Protein AF-A0A1B6FRR0-F1 (afdb_monomer_lite)

Radius of gyration: 47.03 Å; chains: 1; bounding box: 152×60×96 Å

pLDDT: mean 78.14, std 18.37, range [28.66, 95.12]

Structure (mmCIF, N/CA/C/O backbone):
data_AF-A0A1B6FRR0-F1
#
_entry.id   AF-A0A1B6FRR0-F1
#
loop_
_atom_site.group_PDB
_atom_site.id
_atom_site.type_symbol
_atom_site.label_atom_id
_atom_site.label_alt_id
_atom_site.label_comp_id
_atom_site.label_asym_id
_atom_site.label_enti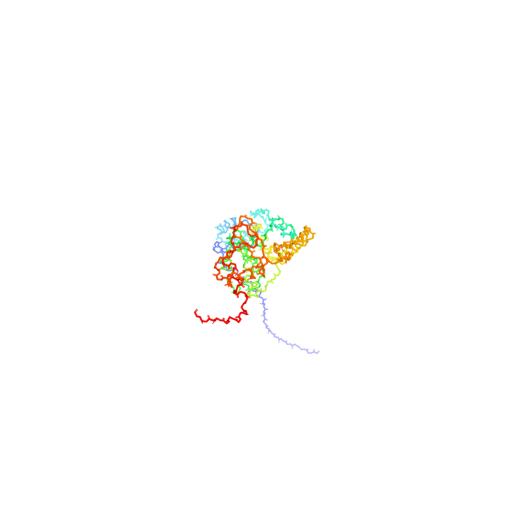ty_id
_atom_site.label_seq_id
_atom_site.pdbx_PDB_ins_code
_atom_site.Cartn_x
_atom_site.Cartn_y
_atom_site.Cartn_z
_atom_site.occupancy
_atom_site.B_iso_or_equiv
_atom_site.auth_seq_id
_atom_site.auth_comp_id
_atom_site.auth_asym_id
_atom_site.auth_atom_id
_atom_site.pdbx_PDB_model_num
ATOM 1 N N . MET A 1 1 ? -83.514 -41.207 33.576 1.00 35.53 1 MET A N 1
ATOM 2 C CA . MET A 1 1 ? -82.413 -42.175 33.770 1.00 35.53 1 MET A CA 1
ATOM 3 C C . MET A 1 1 ? -81.407 -41.540 34.720 1.00 35.53 1 MET A C 1
ATOM 5 O O . MET A 1 1 ? -81.006 -40.427 34.431 1.00 35.53 1 MET A O 1
ATOM 9 N N . SER A 1 2 ? -81.155 -42.212 35.854 1.00 31.84 2 SER A N 1
ATOM 10 C CA . SER A 1 2 ? -79.968 -42.237 36.745 1.00 31.84 2 SER A CA 1
ATOM 11 C C . SER A 1 2 ? -79.030 -41.019 36.842 1.00 31.84 2 SER A C 1
ATOM 13 O O . SER A 1 2 ? -78.647 -40.468 35.828 1.00 31.84 2 SER A O 1
ATOM 15 N N . LEU A 1 3 ? -78.440 -40.612 37.970 1.00 30.84 3 LEU A N 1
ATOM 16 C CA . LEU A 1 3 ? -78.433 -40.957 39.402 1.00 30.84 3 LEU A CA 1
ATOM 17 C C . LEU A 1 3 ? -77.476 -39.919 40.046 1.00 30.84 3 LEU A C 1
ATOM 19 O O . LEU A 1 3 ? -76.487 -39.534 39.427 1.00 30.84 3 LEU A O 1
ATOM 23 N N . ASN A 1 4 ? -77.727 -39.510 41.290 1.00 34.34 4 ASN A N 1
ATOM 24 C CA . ASN A 1 4 ? -76.783 -38.752 42.129 1.00 34.34 4 ASN A CA 1
ATOM 25 C C . ASN A 1 4 ? -75.431 -39.479 42.319 1.00 34.34 4 ASN A C 1
ATOM 27 O O . ASN A 1 4 ? -75.442 -40.701 42.477 1.00 34.34 4 ASN A O 1
ATOM 31 N N . ARG A 1 5 ? -74.322 -38.733 42.512 1.00 33.75 5 ARG A N 1
ATOM 32 C CA . ARG A 1 5 ? -73.335 -38.963 43.603 1.00 33.75 5 ARG A CA 1
ATOM 33 C C . ARG A 1 5 ? -72.280 -37.848 43.750 1.00 33.75 5 ARG A C 1
ATOM 35 O O . ARG A 1 5 ? -71.771 -37.313 42.777 1.00 33.75 5 ARG A O 1
ATOM 42 N N . LEU A 1 6 ? -71.981 -37.555 45.018 1.00 32.34 6 LEU A N 1
ATOM 43 C CA . LEU A 1 6 ? -71.002 -36.615 45.579 1.00 32.34 6 LEU A CA 1
ATOM 44 C C . LEU A 1 6 ? -69.529 -37.002 45.317 1.00 32.34 6 LEU A C 1
ATOM 46 O O . LEU A 1 6 ? -69.234 -38.193 45.273 1.00 32.34 6 LEU A O 1
ATOM 50 N N . SER A 1 7 ? -68.597 -36.031 45.335 1.00 29.34 7 SER A N 1
ATOM 51 C CA . SER A 1 7 ? -67.554 -35.881 46.385 1.00 29.34 7 SER A CA 1
ATOM 52 C C . SER A 1 7 ? -66.480 -34.825 46.032 1.00 29.34 7 SER A C 1
ATOM 54 O O . SER A 1 7 ? -66.139 -34.607 44.878 1.00 29.34 7 SER A O 1
ATOM 56 N N . MET A 1 8 ? -65.967 -34.188 47.084 1.00 29.97 8 MET A N 1
ATOM 57 C CA . MET A 1 8 ? -64.977 -33.106 47.195 1.00 29.97 8 MET A CA 1
ATOM 58 C C . MET A 1 8 ? -63.584 -33.436 46.623 1.00 29.97 8 MET A C 1
ATOM 60 O O . MET A 1 8 ? -63.138 -34.564 46.820 1.00 29.97 8 MET A O 1
ATOM 64 N N . ARG A 1 9 ? -62.828 -32.425 46.133 1.00 28.66 9 ARG A N 1
ATOM 65 C CA . ARG A 1 9 ? -61.552 -31.937 46.735 1.00 28.66 9 ARG A CA 1
ATOM 66 C C . ARG A 1 9 ? -60.698 -30.997 45.843 1.00 28.66 9 ARG A C 1
ATOM 68 O O . ARG A 1 9 ? -60.497 -31.252 44.670 1.00 28.66 9 ARG A O 1
ATOM 75 N N . HIS A 1 10 ? -60.125 -30.006 46.539 1.00 31.00 10 HIS A N 1
ATOM 76 C CA . HIS A 1 10 ? -58.873 -29.242 46.355 1.00 31.00 10 HIS A CA 1
ATOM 77 C C . HIS A 1 10 ? -58.674 -28.198 45.231 1.00 31.00 10 HIS A C 1
ATOM 79 O O . HIS A 1 10 ? -58.687 -28.471 44.040 1.00 31.00 10 HIS A O 1
ATOM 85 N N . LYS A 1 11 ? -58.398 -26.977 45.728 1.00 36.06 11 LYS A N 1
ATOM 86 C CA . LYS A 1 11 ? -57.702 -25.839 45.112 1.00 36.06 11 LYS A CA 1
ATOM 87 C C . LYS A 1 11 ? -56.383 -26.262 44.461 1.00 36.06 11 LYS A C 1
ATOM 89 O O . LYS A 1 11 ? -55.617 -26.948 45.125 1.00 36.06 11 LYS A O 1
ATOM 94 N N . GLU A 1 12 ? -56.035 -25.608 43.358 1.00 32.25 12 GLU A N 1
ATOM 95 C CA . GLU A 1 12 ? -54.682 -25.085 43.153 1.00 32.25 12 GLU A CA 1
ATOM 96 C C . GLU A 1 12 ? -54.733 -23.818 42.289 1.00 32.25 12 GLU A C 1
ATOM 98 O O . GLU A 1 12 ? -55.260 -23.797 41.181 1.00 32.25 12 GLU A O 1
ATOM 103 N N . LYS A 1 13 ? -54.268 -22.718 42.889 1.00 34.09 13 LYS A N 1
ATOM 104 C CA . LYS A 1 13 ? -53.911 -21.466 42.227 1.00 34.09 13 LYS A CA 1
ATOM 105 C C . LYS A 1 13 ? -52.396 -21.537 42.022 1.00 34.09 13 LYS A C 1
ATOM 107 O O . LYS A 1 13 ? -51.679 -21.512 43.018 1.00 34.09 13 LYS A O 1
ATOM 112 N N . GLU A 1 14 ? -51.916 -21.585 40.788 1.00 34.75 14 GLU A N 1
ATOM 113 C CA . GLU A 1 14 ? -50.525 -21.247 40.447 1.00 34.75 14 GLU A CA 1
ATOM 114 C C . GLU A 1 14 ? -50.522 -19.745 40.119 1.00 34.75 14 GLU A C 1
ATOM 116 O O . GLU A 1 14 ? -51.107 -19.315 39.134 1.00 34.75 14 GLU A O 1
ATOM 121 N N . ASN A 1 15 ? -50.214 -18.843 41.050 1.00 31.84 15 ASN A N 1
ATOM 122 C CA . ASN A 1 15 ? -48.910 -18.506 41.629 1.00 31.84 15 ASN A CA 1
ATOM 123 C C . ASN A 1 15 ? -47.866 -18.082 40.582 1.00 31.84 15 ASN A C 1
ATOM 125 O O . ASN A 1 15 ? -46.864 -18.756 40.352 1.00 31.84 15 ASN A O 1
ATOM 129 N N . VAL A 1 16 ? -48.109 -16.911 39.982 1.00 35.56 16 VAL A N 1
ATOM 130 C CA . VAL A 1 16 ? -47.058 -16.085 39.383 1.00 35.56 16 VAL A CA 1
ATOM 131 C C . VAL A 1 16 ? -46.075 -15.741 40.499 1.00 35.56 16 VAL A C 1
ATOM 133 O O . VAL A 1 16 ? -46.387 -14.957 41.394 1.00 35.56 16 VAL A O 1
ATOM 136 N N . LYS A 1 17 ? -44.891 -16.357 40.458 1.00 35.03 17 LYS A N 1
ATOM 137 C CA . LYS A 1 17 ? -43.753 -15.991 41.301 1.00 35.03 17 LYS A CA 1
ATOM 138 C C . LYS A 1 17 ? -43.269 -14.598 40.895 1.00 35.03 17 LYS A C 1
ATOM 140 O O . LYS A 1 17 ? -42.321 -14.457 40.131 1.00 35.03 17 LYS A O 1
ATOM 145 N N . THR A 1 18 ? -43.906 -13.558 41.420 1.00 38.59 18 THR A N 1
ATOM 146 C CA . THR A 1 18 ? -43.229 -12.281 41.634 1.00 38.59 18 THR A CA 1
ATOM 147 C C . THR A 1 18 ? -42.187 -12.536 42.714 1.00 38.59 18 THR A C 1
ATOM 149 O O . THR A 1 18 ? -42.533 -12.664 43.891 1.00 38.59 18 THR A O 1
ATOM 152 N N . ASN A 1 19 ? -40.923 -12.694 42.316 1.00 36.69 19 ASN A N 1
ATOM 153 C CA . ASN A 1 19 ? -39.826 -12.635 43.273 1.00 36.69 19 ASN A CA 1
ATOM 154 C C . ASN A 1 19 ? -39.950 -11.299 44.023 1.00 36.69 19 ASN A C 1
ATOM 156 O O . ASN A 1 19 ? -39.984 -10.253 43.369 1.00 36.69 19 ASN A O 1
ATOM 160 N N . PRO A 1 20 ? -40.054 -11.299 45.362 1.00 39.22 20 PRO A N 1
ATOM 161 C CA . PRO A 1 20 ? -39.982 -10.064 46.117 1.00 39.22 20 PRO A CA 1
ATOM 162 C C . PRO A 1 20 ? -38.581 -9.498 45.898 1.00 39.22 20 PRO A C 1
ATOM 164 O O . PRO A 1 20 ? -37.595 -10.180 46.180 1.00 39.22 20 PRO A O 1
ATOM 167 N N . ILE A 1 21 ? -38.497 -8.277 45.373 1.00 42.28 21 ILE A N 1
ATOM 168 C CA . ILE A 1 21 ? -37.246 -7.522 45.306 1.00 42.28 21 ILE A CA 1
ATOM 169 C C . ILE A 1 21 ? -36.700 -7.480 46.738 1.00 42.28 21 ILE A C 1
ATOM 171 O O . ILE A 1 21 ? -37.362 -6.975 47.647 1.00 42.28 21 ILE A O 1
ATOM 175 N N . SER A 1 22 ? -35.547 -8.110 46.968 1.00 43.47 22 SER A N 1
ATOM 176 C CA . SER A 1 22 ? -34.967 -8.202 48.304 1.00 43.47 22 SER A CA 1
ATOM 177 C C . SER A 1 22 ? -34.570 -6.809 48.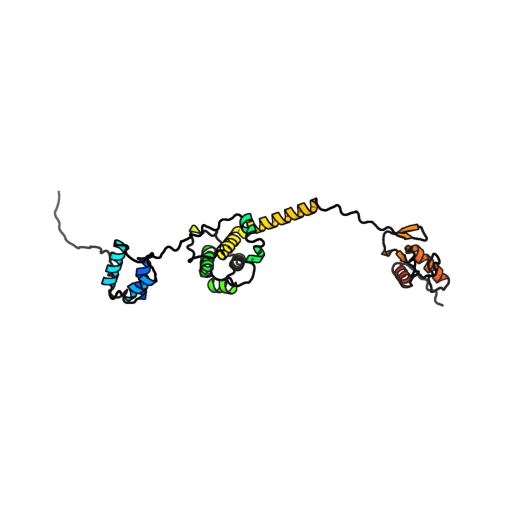778 1.00 43.47 22 SER A C 1
ATOM 179 O O . SER A 1 22 ? -33.925 -6.077 48.030 1.00 43.47 22 SER A O 1
ATOM 181 N N . ARG A 1 23 ? -34.904 -6.489 50.031 1.00 48.03 23 ARG A N 1
ATOM 182 C CA . ARG A 1 23 ? -34.700 -5.201 50.724 1.00 48.03 23 ARG A CA 1
ATOM 183 C C . ARG A 1 23 ? -33.256 -4.658 50.785 1.00 48.03 23 ARG A C 1
ATOM 185 O O . ARG A 1 23 ? -33.046 -3.664 51.458 1.00 48.03 23 ARG A O 1
ATOM 192 N N . SER A 1 24 ? -32.277 -5.318 50.165 1.00 53.41 24 SER A N 1
ATOM 193 C CA . SER A 1 24 ? -30.842 -5.037 50.330 1.00 53.41 24 SER A CA 1
ATOM 194 C C . SER A 1 24 ? -30.040 -5.066 49.021 1.00 53.41 24 SER A C 1
ATOM 196 O O . SER A 1 24 ? -28.826 -5.237 49.054 1.00 53.41 24 SER A O 1
ATOM 198 N N . GLN A 1 25 ? -30.690 -5.010 47.850 1.00 58.56 25 GLN A N 1
ATOM 199 C CA . GLN A 1 25 ? -29.993 -5.152 46.555 1.00 58.56 25 GLN A CA 1
ATOM 200 C C . GLN A 1 25 ? -29.377 -3.849 46.019 1.00 58.56 25 GLN A C 1
ATOM 202 O O . GLN A 1 25 ? -28.676 -3.892 45.016 1.00 58.56 25 GLN A O 1
ATOM 207 N N . PHE A 1 26 ? -29.622 -2.709 46.672 1.00 60.47 26 PHE A N 1
ATOM 208 C CA . PHE A 1 26 ? -29.194 -1.387 46.193 1.00 60.47 26 PHE A CA 1
ATOM 209 C C . PHE A 1 26 ? -28.685 -0.484 47.327 1.00 60.47 26 PHE A C 1
ATOM 211 O O . PHE A 1 26 ? -28.821 0.738 47.261 1.00 60.47 26 PHE A O 1
ATOM 218 N N . ASP A 1 27 ? -28.131 -1.073 48.389 1.00 66.06 27 ASP A N 1
ATOM 219 C CA . ASP A 1 27 ? -27.597 -0.294 49.515 1.00 66.06 27 ASP A CA 1
ATOM 220 C C . ASP A 1 27 ? -26.299 0.429 49.126 1.00 66.06 27 ASP A C 1
ATOM 222 O O . ASP A 1 27 ? -26.027 1.540 49.589 1.00 66.06 27 ASP A O 1
ATOM 226 N N . ASP A 1 28 ? -25.511 -0.163 48.227 1.00 79.19 28 ASP A N 1
ATOM 227 C CA . ASP A 1 28 ? -24.267 0.423 47.758 1.00 79.19 28 ASP A CA 1
ATOM 228 C C . ASP A 1 28 ? -24.477 1.386 46.572 1.00 79.19 28 ASP A C 1
ATOM 230 O O . ASP A 1 28 ? -25.423 1.301 45.782 1.00 79.19 28 ASP A O 1
ATOM 234 N N . VAL A 1 29 ? -23.583 2.370 46.483 1.00 80.62 29 VAL A N 1
ATOM 235 C CA . VAL A 1 29 ? -23.639 3.456 45.492 1.00 80.62 29 VAL A CA 1
ATOM 236 C C . VAL A 1 29 ? -23.447 2.936 44.063 1.00 80.62 29 VAL A C 1
ATOM 238 O O . VAL A 1 29 ? -24.016 3.508 43.135 1.00 80.62 29 VAL A O 1
ATOM 241 N N . GLU A 1 30 ? -22.690 1.855 43.882 1.00 82.31 30 GLU A N 1
ATOM 242 C CA . GLU A 1 30 ? -22.346 1.292 42.575 1.00 82.31 30 GLU A CA 1
ATOM 243 C C . GLU A 1 30 ? -23.539 0.547 41.962 1.00 82.31 30 GLU A C 1
ATOM 245 O O . GLU A 1 30 ? -23.897 0.805 40.813 1.00 82.31 30 GLU A O 1
ATOM 250 N N . SER A 1 31 ? -24.252 -0.256 42.754 1.00 80.12 31 SER A N 1
ATOM 251 C CA . SER A 1 31 ? -25.505 -0.908 42.354 1.00 80.12 31 SER A CA 1
ATOM 252 C C . SER A 1 31 ? -26.599 0.111 42.020 1.00 80.12 31 SER A C 1
ATOM 254 O O . SER A 1 31 ? -27.323 -0.050 41.034 1.00 80.12 31 SER A O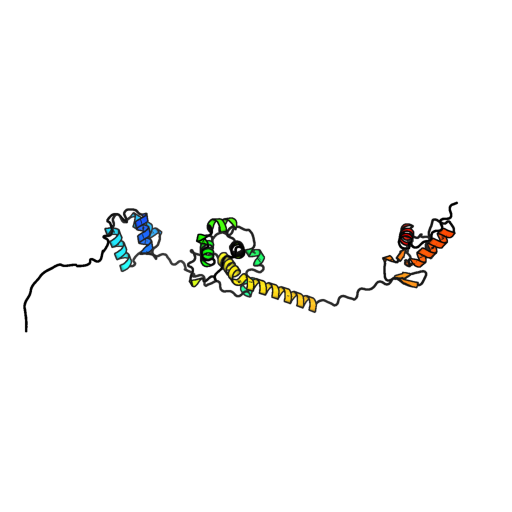 1
ATOM 256 N N . LYS A 1 32 ? -26.699 1.202 42.798 1.00 85.56 32 LYS A N 1
ATOM 257 C CA . LYS A 1 32 ? -27.618 2.319 42.508 1.00 85.56 32 LYS A CA 1
ATOM 258 C C . LYS A 1 32 ? -27.268 3.017 41.200 1.00 85.56 32 LYS A C 1
ATOM 260 O O . LYS A 1 32 ? -28.157 3.265 40.390 1.00 85.56 32 LYS A O 1
ATOM 265 N N . LEU A 1 33 ? -25.989 3.322 40.987 1.00 84.88 33 LEU A N 1
ATOM 266 C CA . LEU A 1 33 ? -25.518 3.955 39.758 1.00 84.88 33 LEU A CA 1
ATOM 267 C C . LEU A 1 33 ? -25.767 3.058 38.544 1.00 84.88 33 LEU A C 1
ATOM 269 O O . LEU A 1 33 ? -26.287 3.536 37.546 1.00 84.88 33 LEU A O 1
ATOM 273 N N . SER A 1 34 ? -25.464 1.763 38.648 1.00 81.50 34 SER A N 1
ATOM 274 C CA . SER A 1 34 ? -25.685 0.791 37.575 1.00 81.50 34 SER A CA 1
ATOM 275 C C . SER A 1 34 ? -27.157 0.736 37.154 1.00 81.50 34 SER A C 1
ATOM 277 O O . SER A 1 34 ? -27.461 0.861 35.968 1.00 81.50 34 SER A O 1
ATOM 279 N N . LEU A 1 35 ? -28.083 0.650 38.117 1.00 82.31 35 LEU A N 1
ATOM 280 C CA . LEU A 1 35 ? -29.518 0.671 37.828 1.00 82.31 35 LEU A CA 1
ATOM 281 C C . LEU A 1 35 ? -29.953 1.993 37.179 1.00 82.31 35 LEU A C 1
ATOM 283 O O . LEU A 1 35 ? -30.683 1.980 36.189 1.00 82.31 35 LEU A O 1
ATOM 287 N N . LEU A 1 36 ? -29.508 3.130 37.719 1.00 85.19 36 LEU A N 1
ATOM 288 C CA . LEU A 1 36 ? -29.865 4.449 37.194 1.00 85.19 36 LEU A CA 1
ATOM 289 C C . LEU A 1 36 ? -29.334 4.674 35.775 1.00 85.19 36 LEU A C 1
ATOM 291 O O . LEU A 1 36 ? -30.067 5.209 34.952 1.00 85.19 36 LEU A O 1
ATOM 295 N N . SER A 1 37 ? -28.119 4.218 35.468 1.00 81.50 37 SER A N 1
ATOM 296 C CA . SER A 1 37 ? -27.536 4.302 34.124 1.00 81.50 37 SER A CA 1
ATOM 297 C C . SER A 1 37 ? -28.275 3.438 33.100 1.00 81.50 37 SER A C 1
ATOM 299 O O . SER A 1 37 ? -28.312 3.786 31.925 1.00 81.50 37 SER A O 1
ATOM 301 N N . ILE A 1 38 ? -28.886 2.326 33.528 1.00 77.94 38 ILE A N 1
ATOM 302 C CA . ILE A 1 38 ? -29.719 1.483 32.655 1.00 77.94 38 ILE A CA 1
ATOM 303 C C . ILE A 1 38 ? -31.085 2.133 32.414 1.00 77.94 38 ILE A C 1
ATOM 305 O O . ILE A 1 38 ? -31.587 2.120 31.293 1.00 77.94 38 ILE A O 1
ATOM 309 N N . VAL A 1 39 ? -31.707 2.673 33.464 1.00 82.50 39 VAL A N 1
ATOM 310 C CA . VAL A 1 39 ? -33.081 3.191 33.395 1.00 82.50 39 VAL A CA 1
ATOM 311 C C . VAL A 1 39 ? -33.146 4.593 32.782 1.00 82.50 39 VAL A C 1
ATOM 313 O O . VAL A 1 39 ? -34.097 4.901 32.069 1.00 82.50 39 VAL A O 1
ATOM 316 N N . LEU A 1 40 ? -32.145 5.434 33.045 1.00 86.69 40 LEU A N 1
ATOM 317 C CA . LEU A 1 40 ? -32.039 6.818 32.576 1.00 86.69 40 LEU A CA 1
ATOM 318 C C . LEU A 1 40 ? -30.802 6.967 31.683 1.00 86.69 40 LEU A C 1
ATOM 320 O O . LEU A 1 40 ? -29.881 7.726 31.986 1.00 86.69 40 LEU A O 1
ATOM 324 N N . SER A 1 41 ? -30.765 6.211 30.587 1.00 80.50 41 SER A N 1
ATOM 325 C CA . SER A 1 41 ? -29.597 6.121 29.701 1.00 80.50 41 SER A CA 1
ATOM 326 C C . SER A 1 41 ? -29.214 7.441 29.016 1.00 80.50 41 SER A C 1
ATOM 328 O O . SER A 1 41 ? -28.104 7.559 28.511 1.00 80.50 41 SER A O 1
ATOM 330 N N . ASP A 1 42 ? -30.119 8.423 28.968 1.00 80.88 42 ASP A N 1
ATOM 331 C CA . ASP A 1 42 ? -29.893 9.751 28.384 1.00 80.88 42 ASP A CA 1
ATOM 332 C C . ASP A 1 42 ? -29.475 10.818 29.415 1.00 80.88 42 ASP A C 1
ATOM 334 O O . ASP A 1 42 ? -29.261 11.975 29.051 1.00 80.88 42 ASP A O 1
ATOM 338 N N . ALA A 1 43 ? -29.357 10.464 30.698 1.00 84.62 43 ALA A N 1
ATOM 339 C CA . ALA A 1 43 ? -28.959 11.380 31.764 1.00 84.62 43 ALA A CA 1
ATOM 340 C C . ALA A 1 43 ? -27.431 11.538 31.864 1.00 84.62 43 ALA A C 1
ATOM 342 O O . ALA A 1 43 ? -26.670 10.609 31.597 1.00 84.62 43 ALA A O 1
ATOM 343 N N . GLN A 1 44 ? -26.961 12.707 32.313 1.00 80.06 44 GLN A N 1
ATOM 344 C CA . GLN A 1 44 ? -25.527 12.939 32.517 1.00 80.06 44 GLN A CA 1
ATOM 345 C C . GLN A 1 44 ? -24.943 11.992 33.590 1.00 80.06 44 GLN A C 1
ATOM 347 O O . GLN A 1 44 ? -25.456 11.973 34.717 1.00 80.06 44 GLN A O 1
ATOM 352 N N . PRO A 1 45 ? -23.829 11.280 33.319 1.00 81.38 45 PRO A N 1
ATOM 353 C CA . PRO A 1 45 ? -23.218 10.346 34.270 1.00 81.38 45 PRO A CA 1
ATOM 354 C C . PRO A 1 45 ? -22.868 10.983 35.620 1.00 81.38 45 PRO A C 1
ATOM 356 O O . PRO A 1 45 ? -23.091 10.395 36.678 1.00 81.38 45 PRO A O 1
ATOM 359 N N . GLU A 1 46 ? -22.386 12.228 35.607 1.00 81.19 46 GLU A N 1
ATOM 360 C CA . GLU A 1 46 ? -22.058 12.983 36.822 1.00 81.19 46 GLU A CA 1
ATOM 361 C C . GLU A 1 46 ? -23.295 13.311 37.665 1.00 81.19 46 GLU A C 1
ATOM 363 O O . GLU A 1 46 ? -23.229 13.349 38.898 1.00 81.19 46 GLU A O 1
ATOM 368 N N . TYR A 1 47 ? -24.434 13.547 37.009 1.00 86.38 47 TYR A N 1
ATOM 369 C CA . TYR A 1 47 ? -25.709 13.752 37.684 1.00 86.38 47 TYR A CA 1
ATOM 370 C C . TYR A 1 47 ? -26.190 12.445 38.317 1.00 86.38 47 TYR A C 1
ATOM 372 O O . TYR A 1 47 ? -26.516 12.445 39.505 1.00 86.38 47 TYR A O 1
ATOM 380 N N . LEU A 1 48 ? -26.153 11.327 37.582 1.00 86.56 48 LEU A N 1
ATOM 381 C CA . LEU A 1 48 ? -26.539 10.012 38.106 1.00 86.56 48 LEU A CA 1
ATOM 382 C C . LEU A 1 48 ? -25.665 9.580 39.288 1.00 86.56 48 LEU A C 1
ATOM 384 O O . LEU A 1 48 ? -26.195 9.105 40.290 1.00 86.56 48 LEU A O 1
ATOM 388 N N . MET A 1 49 ? -24.356 9.834 39.228 1.00 84.44 49 MET A N 1
ATOM 389 C CA . MET A 1 49 ? -23.426 9.580 40.334 1.00 84.44 49 MET A CA 1
ATOM 390 C C . MET A 1 49 ? -23.751 10.428 41.572 1.00 84.44 49 MET A C 1
ATOM 392 O O . MET A 1 49 ? -23.736 9.940 42.701 1.00 84.44 49 MET A O 1
ATOM 396 N N . LYS A 1 50 ? -24.110 11.704 41.391 1.00 86.38 50 LYS A N 1
ATOM 397 C CA . LYS A 1 50 ? -24.556 12.551 42.511 1.00 86.38 50 LYS A CA 1
ATOM 398 C C . LYS A 1 50 ? -25.877 12.060 43.106 1.00 86.38 50 LYS A C 1
ATOM 400 O O . LYS A 1 50 ? -26.054 12.142 44.320 1.00 86.38 50 LYS A O 1
ATOM 405 N N . GLN A 1 51 ? -26.805 11.565 42.286 1.00 87.69 51 GLN A N 1
ATOM 406 C CA . GLN A 1 51 ? -28.076 11.029 42.779 1.00 87.69 51 GLN A CA 1
ATOM 407 C C . GLN A 1 51 ? -27.900 9.678 43.480 1.00 87.69 51 GLN A C 1
ATOM 409 O O . GLN A 1 51 ? -28.463 9.489 44.556 1.00 87.69 51 GLN A O 1
ATOM 414 N N . SER A 1 52 ? -27.062 8.774 42.963 1.00 86.62 52 SER A N 1
ATOM 415 C CA . SER A 1 52 ? -26.789 7.475 43.597 1.00 86.62 52 SER A CA 1
ATOM 416 C C . SER A 1 52 ? -26.147 7.616 44.985 1.00 86.62 52 SER A C 1
ATOM 418 O O . SER A 1 52 ? -26.411 6.806 45.879 1.00 86.62 52 SER A O 1
ATOM 420 N N . GLN A 1 53 ? -25.358 8.675 45.195 1.00 86.19 53 GLN A N 1
ATOM 421 C CA . GLN A 1 53 ? -24.794 9.046 46.497 1.00 86.19 53 GLN A CA 1
ATOM 422 C C . GLN A 1 53 ? -25.812 9.701 47.443 1.00 86.19 53 GLN A C 1
ATOM 424 O O . GLN A 1 53 ? -25.704 9.540 48.656 1.00 86.19 53 GLN A O 1
ATOM 429 N N . ARG A 1 54 ? -26.784 10.454 46.912 1.00 87.12 54 ARG A N 1
ATOM 430 C CA . ARG A 1 54 ? -27.802 11.174 47.702 1.00 87.12 54 ARG A CA 1
ATOM 431 C C . ARG A 1 54 ? -28.939 10.279 48.177 1.00 87.12 54 ARG A C 1
ATOM 433 O O . ARG A 1 54 ? -29.426 10.448 49.293 1.00 87.12 54 ARG A O 1
ATOM 440 N N . ILE A 1 55 ? -29.371 9.365 47.318 1.00 87.75 55 ILE A N 1
ATOM 441 C CA . ILE A 1 55 ? -30.483 8.459 47.587 1.00 87.75 55 ILE A CA 1
ATOM 442 C C . ILE A 1 55 ? -30.061 7.477 48.678 1.00 87.75 55 ILE A C 1
ATOM 444 O O . ILE A 1 55 ? -29.120 6.693 48.506 1.00 87.75 55 ILE A O 1
ATOM 448 N N . SER A 1 56 ? -30.757 7.544 49.809 1.00 81.88 56 SER A N 1
ATOM 449 C CA . SER A 1 56 ? -30.369 6.839 51.032 1.00 81.88 56 SER A CA 1
ATOM 450 C C . SER A 1 56 ? -31.170 5.558 51.257 1.00 81.88 56 SER A C 1
ATOM 452 O O . SER A 1 56 ? -30.758 4.719 52.053 1.00 81.88 56 SER A O 1
ATOM 454 N N . SER A 1 57 ? -32.296 5.388 50.558 1.00 83.06 57 SER A N 1
ATOM 455 C CA . SER A 1 57 ? -33.164 4.213 50.674 1.00 83.06 57 SER A CA 1
ATOM 456 C C . SER A 1 57 ? -33.635 3.688 49.319 1.00 83.06 57 SER A C 1
ATOM 458 O O . SER A 1 57 ? -33.648 4.393 48.306 1.00 83.06 57 SER A O 1
ATOM 460 N N . GLN A 1 58 ? -34.062 2.427 49.308 1.00 80.25 58 GLN A N 1
ATOM 461 C CA . GLN A 1 58 ? -34.627 1.785 48.127 1.00 80.25 58 GLN A CA 1
ATOM 462 C C . GLN A 1 58 ? -35.982 2.395 47.732 1.00 80.25 58 GLN A C 1
ATOM 464 O O . GLN A 1 58 ? -36.275 2.515 46.542 1.00 80.25 58 GLN A O 1
ATOM 469 N N . GLU A 1 59 ? -36.804 2.818 48.699 1.00 83.25 59 GLU A N 1
ATOM 470 C CA . GLU A 1 59 ? -38.063 3.510 48.411 1.00 83.25 59 GLU A CA 1
ATOM 471 C C . GLU A 1 59 ? -37.827 4.872 47.734 1.00 83.25 59 GLU A C 1
ATOM 473 O O . GLU A 1 59 ? -38.528 5.215 46.776 1.00 83.25 59 GLU A O 1
ATOM 478 N N . GLU A 1 60 ? -36.811 5.624 48.171 1.00 85.56 60 GLU A N 1
ATOM 479 C CA . GLU A 1 60 ? -36.398 6.875 47.520 1.00 85.56 60 GLU A CA 1
ATOM 480 C C . GLU A 1 60 ? -35.894 6.634 46.093 1.00 85.56 60 GLU A C 1
ATOM 482 O O . GLU A 1 60 ? -36.254 7.388 45.190 1.00 85.56 60 GLU A O 1
ATOM 487 N N . LEU A 1 61 ? -35.126 5.561 45.867 1.00 85.69 61 LEU A N 1
ATOM 488 C CA . LEU A 1 61 ? -34.619 5.193 44.541 1.00 85.69 61 LEU A CA 1
ATOM 489 C C . LEU A 1 61 ? -35.751 4.924 43.547 1.00 85.69 61 LEU A C 1
ATOM 491 O O . LEU A 1 61 ? -35.758 5.466 42.444 1.00 85.69 61 LEU A O 1
ATOM 495 N N . LEU A 1 62 ? -36.729 4.107 43.943 1.00 85.12 62 LEU A N 1
ATOM 496 C CA . LEU A 1 62 ? -37.870 3.765 43.092 1.00 85.12 62 LEU A CA 1
ATOM 497 C C . LEU A 1 62 ? -38.769 4.978 42.827 1.00 85.12 62 LEU A C 1
ATOM 499 O O . LEU A 1 62 ? -39.270 5.145 41.712 1.00 85.12 62 LEU A O 1
ATOM 503 N N . THR A 1 63 ? -38.943 5.841 43.829 1.00 88.25 63 THR A N 1
ATOM 504 C CA . THR A 1 63 ? -39.698 7.093 43.684 1.00 88.25 63 THR A CA 1
ATOM 505 C C . THR A 1 63 ? -38.997 8.035 42.709 1.00 88.25 63 THR A C 1
ATOM 507 O O . THR A 1 63 ? -39.639 8.560 41.802 1.00 88.25 63 THR A O 1
ATOM 510 N N . PHE A 1 64 ? -37.677 8.193 42.843 1.00 89.94 64 PHE A N 1
ATOM 511 C CA . PHE A 1 64 ? -36.861 9.003 41.943 1.00 89.94 64 PHE A CA 1
ATOM 512 C C . PHE A 1 64 ? -36.922 8.489 40.502 1.00 89.94 64 PHE A C 1
ATOM 514 O O . PHE A 1 64 ? -37.148 9.278 39.587 1.00 89.94 64 PHE A O 1
ATOM 521 N N . ILE A 1 65 ? -36.778 7.176 40.296 1.00 87.38 65 ILE A N 1
ATOM 522 C CA . ILE A 1 65 ? -36.889 6.551 38.972 1.00 87.38 65 ILE A CA 1
ATOM 523 C C . ILE A 1 65 ? -38.266 6.826 38.360 1.00 87.38 65 ILE A C 1
ATOM 525 O O . ILE A 1 65 ? -38.346 7.288 37.226 1.00 87.38 65 ILE A O 1
ATOM 529 N N . SER A 1 66 ? -39.341 6.599 39.119 1.00 84.62 66 SER A N 1
ATOM 530 C CA . SER A 1 66 ? -40.712 6.792 38.628 1.00 84.62 66 SER A CA 1
ATOM 531 C C . SER A 1 66 ? -40.962 8.252 38.235 1.00 84.62 66 SER A C 1
ATOM 533 O O . SER A 1 66 ? -41.426 8.529 37.134 1.00 84.62 66 SER A O 1
ATOM 535 N N . GLN A 1 67 ? -40.560 9.201 39.085 1.00 86.94 67 GLN A N 1
ATOM 536 C CA . GLN A 1 67 ? -40.694 10.633 38.804 1.00 86.94 67 GLN A CA 1
ATOM 537 C C . GLN A 1 67 ? -39.830 11.085 37.625 1.00 86.94 67 GLN A C 1
ATOM 539 O O . GLN A 1 67 ? -40.256 11.935 36.844 1.00 86.94 67 GLN A O 1
ATOM 544 N N . SER A 1 68 ? -38.626 10.532 37.484 1.00 87.81 68 SER A N 1
ATOM 545 C CA . SER A 1 68 ? -37.720 10.853 36.379 1.00 87.81 68 SER A CA 1
ATOM 546 C C . SER A 1 68 ? -38.276 10.342 35.052 1.00 87.81 68 SER A C 1
ATOM 548 O O . SER A 1 68 ? -38.283 11.091 34.082 1.00 87.81 68 SER A O 1
ATOM 550 N N . LEU A 1 69 ? -38.828 9.125 35.023 1.00 82.31 69 LEU A N 1
ATOM 551 C CA . LEU A 1 69 ? -39.471 8.554 33.834 1.00 82.31 69 LEU A CA 1
ATOM 552 C C . LEU A 1 69 ? -40.785 9.253 33.464 1.00 82.31 69 LEU A C 1
ATOM 554 O O . LEU A 1 69 ? -41.144 9.294 32.294 1.00 82.31 69 LEU A O 1
ATOM 558 N N . GLU A 1 70 ? -41.517 9.812 34.427 1.00 83.00 70 GLU A N 1
ATOM 559 C CA . GLU A 1 70 ? -42.738 10.574 34.141 1.00 83.00 70 GLU A CA 1
ATOM 560 C C . GLU A 1 70 ? -42.419 11.999 33.673 1.00 83.00 70 GLU A C 1
ATOM 562 O O . GLU A 1 70 ? -42.894 12.449 32.630 1.00 83.00 70 GLU A O 1
ATOM 567 N N . SER A 1 71 ? -41.596 12.722 34.434 1.00 80.44 71 SER A N 1
ATOM 568 C CA . SER A 1 71 ? -41.351 14.152 34.213 1.00 80.44 71 SER A CA 1
ATOM 569 C C . SER A 1 71 ? -40.248 14.449 33.201 1.00 80.44 71 SER A C 1
ATOM 571 O O . SER A 1 71 ? -40.215 15.555 32.666 1.00 80.44 71 SER A O 1
ATOM 573 N N . HIS A 1 72 ? -39.337 13.497 32.958 1.00 79.12 72 HIS A N 1
ATOM 574 C CA . HIS A 1 72 ? -38.121 13.673 32.153 1.00 79.12 72 HIS A CA 1
ATOM 575 C C . HIS A 1 72 ? -37.280 14.896 32.574 1.00 79.12 72 HIS A C 1
ATOM 577 O O . HIS A 1 72 ? -36.531 15.460 31.774 1.00 79.12 72 HIS A O 1
ATOM 583 N N . ASN A 1 73 ? -37.424 15.332 33.830 1.00 79.00 73 ASN A N 1
ATOM 584 C CA . ASN A 1 73 ? -36.837 16.559 34.352 1.00 79.00 73 ASN A CA 1
ATOM 585 C C . ASN A 1 73 ? -35.500 16.271 35.045 1.00 79.00 73 ASN A C 1
ATOM 587 O O . ASN A 1 73 ? -35.392 16.280 36.272 1.00 79.00 73 ASN A O 1
ATOM 591 N N . TYR A 1 74 ? -34.480 15.984 34.244 1.00 83.81 74 TYR A N 1
ATOM 592 C CA . TYR A 1 74 ? -33.109 15.785 34.702 1.00 83.81 74 TYR A CA 1
ATOM 593 C C . TYR A 1 74 ? -32.114 16.282 33.642 1.00 83.81 74 TYR A C 1
ATOM 595 O O . TYR A 1 74 ? -32.468 16.341 32.462 1.00 83.81 74 TYR A O 1
ATOM 603 N N . PRO A 1 75 ? -30.878 16.657 34.031 1.00 81.88 75 PRO A N 1
ATOM 604 C CA . PRO A 1 75 ? -29.833 17.026 33.083 1.00 81.88 75 PRO A CA 1
ATOM 605 C C . PRO A 1 75 ? -29.546 15.853 32.152 1.00 81.88 75 PRO A C 1
ATOM 607 O O . PRO A 1 75 ? -29.015 14.819 32.570 1.00 81.88 75 PRO A O 1
ATOM 610 N N . LYS A 1 76 ? -29.937 16.014 30.893 1.00 81.75 76 LYS A N 1
ATOM 611 C CA . LYS A 1 76 ? -29.607 15.068 29.837 1.00 81.75 76 LYS A CA 1
ATOM 612 C C . LYS A 1 76 ? -28.173 15.297 29.403 1.00 81.75 76 LYS A C 1
ATOM 614 O O . LYS A 1 76 ? -27.655 16.408 29.541 1.00 81.75 76 LYS A O 1
ATOM 619 N N . LEU A 1 77 ? -27.530 14.247 28.908 1.00 70.75 77 LEU A N 1
ATOM 620 C CA . LEU A 1 77 ? -26.336 14.415 28.094 1.00 70.75 77 LEU A CA 1
ATOM 621 C C . LEU A 1 77 ? -26.666 15.494 27.060 1.00 70.75 77 LEU A C 1
ATOM 623 O O . LEU A 1 77 ? -27.651 15.366 26.327 1.00 70.75 77 LEU A O 1
ATOM 627 N N . GLU A 1 78 ? -25.909 16.595 27.070 1.00 50.22 78 GLU A N 1
ATOM 628 C CA . GLU A 1 78 ? -25.911 17.449 25.895 1.00 50.22 78 GLU A CA 1
ATOM 629 C C . GLU A 1 78 ? -25.465 16.511 24.784 1.00 50.22 78 GLU A C 1
ATOM 631 O O . GLU A 1 78 ? -24.403 15.891 24.874 1.00 50.22 78 GLU A O 1
ATOM 636 N N . LEU A 1 79 ? -26.336 16.313 23.797 1.00 49.66 79 LEU A N 1
ATOM 637 C CA . LEU A 1 79 ? -25.929 15.757 22.523 1.00 49.66 79 LEU A CA 1
ATOM 638 C C . LEU A 1 79 ? -24.996 16.819 21.922 1.00 49.66 79 LEU A C 1
ATOM 640 O O . LEU A 1 79 ? -25.410 17.571 21.046 1.00 49.66 79 LEU A O 1
ATOM 644 N N . GLU A 1 80 ? -23.777 16.956 22.462 1.00 42.41 80 GLU A N 1
ATOM 645 C CA . GLU A 1 80 ? -22.647 17.453 21.692 1.00 42.41 80 GLU A CA 1
ATOM 646 C C . GLU A 1 80 ? -22.663 16.578 20.466 1.00 42.41 80 GLU A C 1
ATOM 648 O O . GLU A 1 80 ? -22.467 15.369 20.605 1.00 42.41 80 GLU A O 1
ATOM 653 N N . ASP A 1 81 ? -23.069 17.193 19.353 1.00 37.66 81 ASP A N 1
ATOM 654 C CA . ASP A 1 81 ? -23.336 16.582 18.068 1.00 37.66 81 ASP A CA 1
ATOM 655 C C . ASP A 1 81 ? -22.792 15.161 18.035 1.00 37.66 81 ASP A C 1
ATOM 657 O O . ASP A 1 81 ? -21.615 14.932 17.740 1.00 37.66 81 ASP A O 1
ATOM 661 N N . THR A 1 82 ? -23.660 14.178 18.296 1.00 37.88 82 THR A N 1
ATOM 662 C CA . THR A 1 82 ? -23.503 12.898 17.631 1.00 37.88 82 THR A CA 1
ATOM 663 C C . THR A 1 82 ? -23.675 13.219 16.151 1.00 37.88 82 THR A C 1
ATOM 665 O O . THR A 1 82 ? -24.684 12.887 15.534 1.00 37.88 82 THR A O 1
ATOM 668 N N . LYS A 1 83 ? -22.653 13.837 15.549 1.00 38.66 83 LYS A N 1
ATOM 669 C CA . LYS A 1 83 ? -22.079 13.309 14.340 1.00 38.66 83 LYS A CA 1
ATOM 670 C C . LYS A 1 83 ? -21.880 11.831 14.653 1.00 38.66 83 LYS A C 1
ATOM 672 O O . LYS A 1 83 ? -20.823 11.385 15.080 1.00 38.66 83 LYS A O 1
ATOM 677 N N . ILE A 1 84 ? -22.941 11.065 14.403 1.00 42.78 84 ILE A N 1
ATOM 678 C CA . ILE A 1 84 ? -22.852 10.010 13.411 1.00 42.78 84 ILE A CA 1
ATOM 679 C C . ILE A 1 84 ? -22.005 10.650 12.316 1.00 42.78 84 ILE A C 1
ATOM 681 O O . ILE A 1 84 ? -22.504 11.445 11.523 1.00 42.78 84 ILE A O 1
ATOM 685 N N . MET A 1 85 ? -20.682 10.524 12.442 1.00 41.66 85 MET A N 1
ATOM 686 C CA . MET A 1 85 ? -19.796 10.924 11.377 1.00 41.66 85 MET A CA 1
ATOM 687 C C . MET A 1 85 ? -20.218 9.935 10.310 1.00 41.66 85 MET A C 1
ATOM 689 O O . MET A 1 85 ? -20.036 8.729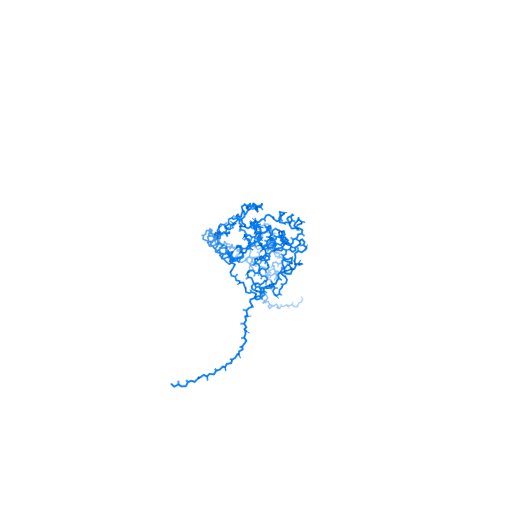 10.501 1.00 41.66 85 MET A O 1
ATOM 693 N N . GLU A 1 86 ? -20.992 10.454 9.350 1.00 48.81 86 GLU A N 1
ATOM 694 C CA . GLU A 1 86 ? -21.553 9.721 8.222 1.00 48.81 86 GLU A CA 1
ATOM 695 C C . GLU A 1 86 ? -20.498 8.716 7.788 1.00 48.81 86 GLU A C 1
ATOM 697 O O . GLU A 1 86 ? -19.312 9.073 7.776 1.00 48.81 86 GLU A O 1
ATOM 702 N N . GLN A 1 87 ? -20.915 7.461 7.566 1.00 55.88 87 GLN A N 1
ATOM 703 C CA . GLN A 1 87 ? -20.045 6.397 7.068 1.00 55.88 87 GLN A CA 1
ATOM 704 C C . GLN A 1 87 ? -19.006 7.042 6.155 1.00 55.88 87 GLN A C 1
ATOM 706 O O . GLN A 1 87 ? -19.385 7.786 5.252 1.00 55.88 87 GLN A O 1
ATOM 711 N N . PHE A 1 88 ? -17.719 6.890 6.486 1.00 64.62 88 PHE A N 1
ATOM 712 C CA . PHE A 1 88 ? -16.650 7.469 5.683 1.00 64.62 88 PHE A CA 1
ATOM 713 C C . PHE A 1 88 ? -16.717 6.781 4.318 1.00 64.62 88 PHE A C 1
ATOM 715 O O . PHE A 1 88 ? -16.140 5.718 4.116 1.00 64.62 88 PHE A O 1
ATOM 722 N N . GLU A 1 89 ? -17.534 7.339 3.437 1.00 70.00 89 GLU A N 1
ATOM 723 C CA . GLU A 1 89 ? -17.787 6.889 2.088 1.00 70.00 89 GLU A CA 1
ATOM 724 C C . GLU A 1 89 ? -17.027 7.846 1.191 1.00 70.00 89 GLU A C 1
ATOM 726 O O . GLU A 1 89 ? -17.341 9.031 1.079 1.00 70.00 89 GLU A O 1
ATOM 731 N N . CYS A 1 90 ? -15.977 7.327 0.582 1.00 81.81 90 CYS A N 1
ATOM 732 C CA . CYS A 1 90 ? -15.272 7.995 -0.486 1.00 81.81 90 CYS A CA 1
ATOM 733 C C . CYS A 1 90 ? -14.972 6.974 -1.577 1.00 81.81 90 CYS A C 1
ATOM 735 O O . CYS A 1 90 ? -14.968 5.763 -1.347 1.00 81.81 90 CYS A O 1
ATOM 737 N N . THR A 1 91 ? -14.758 7.472 -2.784 1.00 87.44 91 THR A N 1
ATOM 738 C CA . THR A 1 91 ? -14.233 6.673 -3.892 1.00 87.44 91 THR A CA 1
ATOM 739 C C . THR A 1 91 ? -12.746 6.381 -3.685 1.00 87.44 91 THR A C 1
ATOM 741 O O . THR A 1 91 ? -12.057 7.083 -2.939 1.00 87.44 91 THR A O 1
ATOM 744 N N . VAL A 1 92 ? -12.215 5.366 -4.374 1.00 87.88 92 VAL A N 1
ATOM 745 C CA . VAL A 1 92 ? -10.772 5.058 -4.358 1.00 87.88 92 VAL A CA 1
ATOM 746 C C . VAL A 1 92 ? -9.948 6.273 -4.788 1.00 87.88 92 VAL A C 1
ATOM 748 O O . VAL A 1 92 ? -8.906 6.556 -4.200 1.00 87.88 92 VAL A O 1
ATOM 751 N N . GLU A 1 93 ? -10.425 7.033 -5.769 1.00 85.69 93 GLU A N 1
ATOM 752 C CA . GLU A 1 93 ? -9.783 8.250 -6.254 1.00 85.69 93 GLU A CA 1
ATOM 753 C C . GLU A 1 93 ? -9.738 9.343 -5.181 1.00 85.69 93 GLU A C 1
ATOM 755 O O . GLU A 1 93 ? -8.682 9.926 -4.935 1.00 85.69 93 GLU A O 1
ATOM 760 N N . GLU A 1 94 ? -10.860 9.608 -4.510 1.00 87.69 94 GLU A N 1
ATOM 761 C CA . GLU A 1 94 ? -10.934 10.586 -3.417 1.00 87.69 94 GLU A CA 1
ATOM 762 C C . GLU A 1 94 ? -10.064 10.184 -2.229 1.00 87.69 94 GLU A C 1
ATOM 764 O O . GLU A 1 94 ? -9.365 11.025 -1.656 1.00 87.69 94 GLU A O 1
ATOM 769 N N . PHE A 1 95 ? -10.049 8.893 -1.901 1.00 90.62 95 PHE A N 1
ATOM 770 C CA . PHE A 1 95 ? -9.175 8.343 -0.879 1.00 90.62 95 PHE A CA 1
ATOM 771 C C . PHE A 1 95 ? -7.697 8.595 -1.203 1.00 90.62 95 PHE A C 1
ATOM 773 O O . PHE A 1 95 ? -6.955 9.110 -0.364 1.00 90.62 95 PHE A O 1
ATOM 780 N N . LEU A 1 96 ? -7.279 8.303 -2.438 1.00 86.06 96 LEU A N 1
ATOM 781 C CA . LEU A 1 96 ? -5.899 8.478 -2.895 1.00 86.06 96 LEU A CA 1
ATOM 782 C C . LEU A 1 96 ? -5.488 9.952 -3.043 1.00 86.06 96 LEU A C 1
ATOM 784 O O . LEU A 1 96 ? -4.307 10.267 -2.909 1.00 86.06 96 LEU A O 1
ATOM 788 N N . MET A 1 97 ? -6.431 10.877 -3.262 1.00 83.56 97 MET A N 1
ATOM 789 C CA . MET A 1 97 ? -6.143 12.317 -3.189 1.00 83.56 97 MET A CA 1
ATOM 790 C C . MET A 1 97 ? -5.771 12.757 -1.766 1.00 83.56 97 MET A C 1
ATOM 792 O O . MET A 1 97 ? -4.914 13.625 -1.599 1.00 83.56 97 MET A O 1
ATOM 796 N N . GLY A 1 98 ? -6.409 12.171 -0.748 1.00 84.38 98 GLY A N 1
ATOM 797 C CA . GLY A 1 98 ? -6.100 12.439 0.657 1.00 84.38 98 GLY A CA 1
ATOM 798 C C . GLY A 1 98 ? -4.850 11.708 1.155 1.00 84.38 98 GLY A C 1
ATOM 799 O O . GLY A 1 98 ? -4.073 12.276 1.921 1.00 84.38 98 GLY A O 1
ATOM 800 N N . ILE A 1 99 ? -4.648 10.463 0.710 1.00 86.44 99 ILE A N 1
ATOM 801 C CA . ILE A 1 99 ? -3.538 9.588 1.110 1.00 86.44 99 ILE A CA 1
ATOM 802 C C . ILE A 1 99 ? -2.879 9.008 -0.156 1.00 86.44 99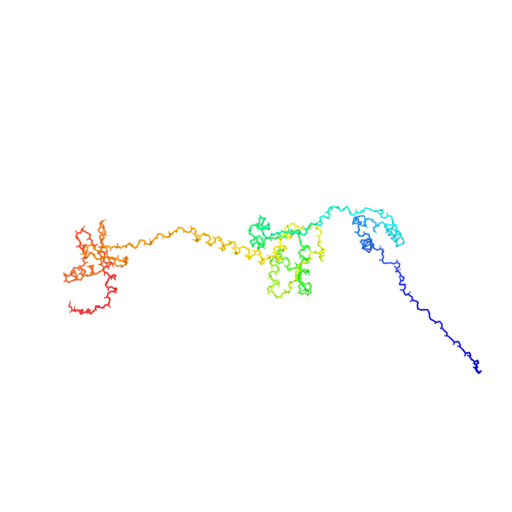 ILE A C 1
ATOM 804 O O . ILE A 1 99 ? -3.267 7.933 -0.613 1.00 86.44 99 ILE A O 1
ATOM 808 N N . PRO A 1 100 ? -1.865 9.688 -0.728 1.00 80.31 100 PRO A N 1
ATOM 809 C CA . PRO A 1 100 ? -1.268 9.290 -2.008 1.00 80.31 100 PRO A CA 1
ATOM 810 C C . PRO A 1 100 ? -0.539 7.939 -1.995 1.00 80.31 100 PRO A C 1
ATOM 812 O O . PRO A 1 100 ? -0.464 7.270 -3.023 1.00 80.31 100 PRO A O 1
ATOM 815 N N . ASP A 1 101 ? 0.014 7.541 -0.846 1.00 87.69 101 ASP A N 1
ATOM 816 C CA . ASP A 1 101 ? 0.699 6.256 -0.659 1.00 87.69 101 ASP A CA 1
ATOM 817 C C . ASP A 1 101 ? 0.122 5.526 0.566 1.00 87.69 101 ASP A C 1
ATOM 819 O O . ASP A 1 101 ? 0.714 5.540 1.652 1.00 87.69 101 ASP A O 1
ATOM 823 N N . PRO A 1 102 ? -1.063 4.905 0.422 1.00 90.69 102 PRO A N 1
ATOM 824 C CA . PRO A 1 102 ? -1.740 4.267 1.544 1.00 90.69 102 PRO A CA 1
ATOM 825 C C . PRO A 1 102 ? -1.002 3.013 2.015 1.00 90.69 102 PRO A C 1
ATOM 827 O O . PRO A 1 102 ? -1.028 2.684 3.199 1.00 90.69 102 PRO A O 1
ATOM 830 N N . VAL A 1 103 ? -0.281 2.327 1.120 1.00 90.25 103 VAL A N 1
ATOM 831 C CA . VAL A 1 103 ? 0.521 1.159 1.501 1.00 90.25 103 VAL A CA 1
ATOM 832 C C . VAL A 1 103 ? 1.567 1.575 2.520 1.00 90.25 103 VAL A C 1
ATOM 834 O O . VAL A 1 103 ? 1.690 0.924 3.555 1.00 90.25 103 VAL A O 1
ATOM 837 N N . LYS A 1 104 ? 2.285 2.669 2.268 1.00 91.06 104 LYS A N 1
ATOM 838 C CA . LYS A 1 104 ? 3.263 3.196 3.214 1.00 91.06 104 LYS A CA 1
ATOM 839 C C . LYS A 1 104 ? 2.606 3.729 4.489 1.00 91.06 104 LYS A C 1
ATOM 841 O O . LYS A 1 104 ? 3.003 3.315 5.575 1.00 91.06 104 LYS A O 1
ATOM 846 N N . GLU A 1 105 ? 1.576 4.566 4.363 1.00 90.25 105 GLU A N 1
ATOM 847 C CA . GLU A 1 105 ? 0.903 5.215 5.501 1.00 90.25 105 GLU A CA 1
ATOM 848 C C . GLU A 1 105 ? 0.391 4.204 6.543 1.00 90.25 105 GLU A C 1
ATOM 850 O O . GLU A 1 105 ? 0.586 4.364 7.754 1.00 90.25 105 GLU A O 1
ATOM 855 N N . PHE A 1 106 ? -0.220 3.113 6.075 1.00 90.75 106 PHE A N 1
ATOM 856 C CA . PHE A 1 106 ? -0.804 2.096 6.950 1.00 90.75 106 PHE A CA 1
ATOM 857 C C . PHE A 1 106 ? 0.144 0.938 7.281 1.00 90.75 106 PHE A C 1
ATOM 859 O O . PHE A 1 106 ? -0.125 0.191 8.217 1.00 90.75 106 PHE A O 1
ATOM 866 N N . SER A 1 107 ? 1.280 0.793 6.592 1.00 85.75 107 SER A N 1
ATOM 867 C CA . SER A 1 107 ? 2.316 -0.186 6.978 1.00 85.75 107 SER A CA 1
ATOM 868 C C . SER A 1 107 ? 3.301 0.370 8.008 1.00 85.75 107 SER A C 1
ATOM 870 O O . SER A 1 107 ? 4.046 -0.397 8.626 1.00 85.75 107 SER A O 1
ATOM 872 N N . ASP A 1 108 ? 3.319 1.689 8.215 1.00 81.31 108 ASP A N 1
ATOM 873 C CA . ASP A 1 108 ? 4.253 2.319 9.136 1.00 81.31 108 ASP A CA 1
ATOM 874 C C . ASP A 1 108 ? 4.060 1.851 10.589 1.00 81.31 108 ASP A C 1
ATOM 876 O O . ASP A 1 108 ? 2.949 1.699 11.114 1.00 81.31 108 ASP A O 1
ATOM 880 N N . SER A 1 109 ? 5.199 1.658 11.258 1.00 70.06 109 SER A N 1
ATOM 881 C CA . SER A 1 109 ? 5.304 1.054 12.593 1.00 70.06 109 SER A CA 1
ATOM 882 C C . SER A 1 109 ? 5.155 2.045 13.757 1.00 70.06 109 SER A C 1
ATOM 884 O O . SER A 1 109 ? 5.586 1.749 14.882 1.00 70.06 109 SER A O 1
ATOM 886 N N . TYR A 1 110 ? 4.592 3.231 13.504 1.00 75.31 110 TYR A N 1
ATOM 887 C CA . TYR A 1 110 ? 4.301 4.189 14.566 1.00 75.31 110 TYR A CA 1
ATOM 888 C C . TYR A 1 110 ? 3.159 3.696 15.457 1.00 75.31 110 TYR A C 1
ATOM 890 O O . TYR A 1 110 ? 2.272 2.969 15.010 1.00 75.31 110 TYR A O 1
ATOM 898 N N . ILE A 1 111 ? 3.219 4.069 16.739 1.00 73.81 111 ILE A N 1
ATOM 899 C CA . ILE A 1 111 ? 2.158 3.748 17.695 1.00 73.81 111 ILE A CA 1
ATOM 900 C C . ILE A 1 111 ? 0.935 4.574 17.335 1.00 73.81 111 ILE A C 1
ATOM 902 O O . ILE A 1 111 ? 1.013 5.801 17.265 1.00 73.81 111 ILE A O 1
ATOM 906 N N . ARG A 1 112 ? -0.180 3.888 17.104 1.00 79.75 112 ARG A N 1
ATOM 907 C CA . ARG A 1 112 ? -1.471 4.513 16.857 1.00 79.75 112 ARG A CA 1
ATOM 908 C C . ARG A 1 112 ? -2.131 4.811 18.198 1.00 79.75 112 ARG A C 1
ATOM 910 O O . ARG A 1 112 ? -2.139 3.954 19.076 1.00 79.75 112 ARG A O 1
ATOM 917 N N . THR A 1 113 ? -2.639 6.027 18.366 1.00 75.44 113 THR A N 1
ATOM 918 C CA . THR A 1 113 ? -3.253 6.477 19.623 1.00 75.44 113 THR A CA 1
ATOM 919 C C . THR A 1 113 ? -4.604 7.124 19.365 1.00 75.44 113 THR A C 1
ATOM 921 O O . THR A 1 113 ? -4.762 7.811 18.354 1.00 75.44 113 THR A O 1
ATOM 924 N N . GLY A 1 114 ? -5.541 6.989 20.301 1.00 71.69 114 GLY A N 1
ATOM 925 C CA . GLY A 1 114 ? -6.836 7.676 20.249 1.00 71.69 114 GLY A CA 1
ATOM 926 C C . GLY A 1 114 ? -7.911 6.939 19.448 1.00 71.69 114 GLY A C 1
ATOM 927 O O . GLY A 1 114 ? -8.859 7.564 18.977 1.00 71.69 114 GLY A O 1
ATOM 928 N N . TYR A 1 115 ? -7.762 5.627 19.260 1.00 82.25 115 TYR A N 1
ATOM 929 C CA . TYR A 1 115 ? -8.827 4.756 18.745 1.00 82.25 115 TYR A CA 1
ATOM 930 C C . TYR A 1 115 ? -8.728 3.308 19.250 1.00 82.25 115 TYR A C 1
ATOM 932 O O . TYR A 1 115 ? -9.269 2.396 18.633 1.00 82.25 115 TYR A O 1
ATOM 940 N N . GLU A 1 116 ? -8.073 3.084 20.387 1.00 83.88 116 GLU A N 1
ATOM 941 C CA . GLU A 1 116 ? -7.781 1.775 20.980 1.00 83.88 116 GLU A CA 1
ATOM 942 C C . GLU A 1 116 ? -9.054 0.943 21.210 1.00 83.88 116 GLU A C 1
ATOM 944 O O . GLU A 1 116 ? -9.118 -0.231 20.844 1.00 83.88 116 GLU A O 1
ATOM 949 N N . GLU A 1 117 ? -10.100 1.564 21.756 1.00 84.12 117 GLU A N 1
ATOM 950 C CA . GLU A 1 117 ? -11.392 0.912 22.009 1.00 84.12 117 GLU A CA 1
ATOM 951 C C . GLU A 1 117 ? -12.132 0.602 20.701 1.00 84.12 117 GLU A C 1
ATOM 953 O O . GLU A 1 117 ? -12.693 -0.482 20.533 1.00 84.12 117 GLU A O 1
ATOM 958 N N . ASN A 1 118 ? -12.062 1.517 19.732 1.00 87.62 118 ASN A N 1
ATOM 959 C CA . ASN A 1 118 ? -12.653 1.338 18.406 1.00 87.62 118 ASN A CA 1
ATOM 960 C C . ASN A 1 118 ? -11.936 0.255 17.589 1.00 87.62 118 ASN A C 1
ATOM 962 O O . ASN A 1 118 ? -12.586 -0.491 16.858 1.00 87.62 118 ASN A O 1
ATOM 966 N N . ALA A 1 119 ? -10.624 0.096 17.769 1.00 90.06 119 ALA A N 1
ATOM 967 C CA . ALA A 1 119 ? -9.846 -0.992 17.192 1.00 90.06 119 ALA A CA 1
ATOM 968 C C . ALA A 1 119 ? -10.295 -2.358 17.735 1.00 90.06 119 ALA A C 1
ATOM 970 O O . ALA A 1 119 ? -10.501 -3.295 16.963 1.00 90.06 119 ALA A O 1
ATOM 971 N N . GLU A 1 120 ? -10.509 -2.474 19.051 1.00 90.44 120 GLU A N 1
ATOM 972 C CA . GLU A 1 120 ? -11.015 -3.707 19.664 1.00 90.44 120 GLU A CA 1
ATOM 973 C C . GLU A 1 120 ? -12.423 -4.058 19.151 1.00 90.44 120 GLU A C 1
ATOM 975 O O . GLU A 1 120 ? -12.694 -5.214 18.810 1.00 90.44 120 GLU A O 1
ATOM 980 N N . ILE A 1 121 ? -13.308 -3.061 19.055 1.00 88.88 121 ILE A N 1
ATOM 981 C CA . ILE A 1 121 ? -14.669 -3.214 18.522 1.00 88.88 121 ILE A CA 1
ATOM 982 C C . ILE A 1 121 ? -14.637 -3.675 17.056 1.00 88.88 121 ILE A C 1
ATOM 984 O O . ILE A 1 121 ? -15.307 -4.651 16.702 1.00 88.88 121 ILE A O 1
ATOM 988 N N . TYR A 1 122 ? -13.824 -3.024 16.220 1.00 90.44 122 TYR A N 1
ATOM 989 C CA . TYR A 1 122 ? -13.661 -3.373 14.810 1.00 90.44 122 TYR A CA 1
ATOM 990 C C . TYR A 1 122 ? -13.204 -4.826 14.632 1.00 90.44 122 TYR A C 1
ATOM 992 O O . TYR A 1 122 ? -13.828 -5.592 13.897 1.00 90.44 122 TYR A O 1
ATOM 1000 N N . LEU A 1 123 ? -12.169 -5.250 15.363 1.00 91.69 123 LEU A N 1
ATOM 1001 C CA . LEU A 1 123 ? -11.636 -6.609 15.258 1.00 91.69 123 LEU A CA 1
ATOM 1002 C C . LEU A 1 123 ? -12.647 -7.678 15.693 1.00 91.69 123 LEU A C 1
ATOM 1004 O O . LEU A 1 123 ? -12.756 -8.716 15.036 1.00 91.69 123 LEU A O 1
ATOM 1008 N N . LYS A 1 124 ? -13.413 -7.428 16.764 1.00 88.81 124 LYS A N 1
ATOM 1009 C CA . LYS A 1 124 ? -14.487 -8.331 17.221 1.00 88.81 124 LYS A CA 1
ATOM 1010 C C . LYS A 1 124 ? -15.616 -8.468 16.200 1.00 88.81 124 LYS A C 1
ATOM 1012 O O . LYS A 1 124 ? -16.209 -9.540 16.100 1.00 88.81 124 LYS A O 1
ATOM 1017 N N . SER A 1 125 ? -15.914 -7.394 15.472 1.00 87.56 125 SER A N 1
ATOM 1018 C CA . SER A 1 125 ? -16.899 -7.391 14.388 1.00 87.56 125 SER A CA 1
ATOM 1019 C C . SER A 1 125 ? -16.392 -8.169 13.170 1.00 87.56 125 SER A C 1
ATOM 1021 O O . SER A 1 125 ? -17.072 -9.064 12.661 1.00 87.56 125 SER A O 1
ATOM 1023 N N . ARG A 1 126 ? -15.161 -7.878 12.737 1.00 90.00 126 ARG A N 1
ATOM 1024 C CA . ARG A 1 126 ? -14.568 -8.449 11.526 1.00 90.00 126 ARG A CA 1
ATOM 1025 C C . ARG A 1 126 ? -14.281 -9.942 11.659 1.00 90.00 126 ARG A C 1
ATOM 1027 O O . ARG A 1 126 ? -14.594 -10.704 10.747 1.00 90.00 126 ARG A O 1
ATOM 1034 N N . TYR A 1 127 ? -13.719 -10.385 12.783 1.00 90.88 127 TYR A N 1
ATOM 1035 C CA . TYR A 1 127 ? -13.265 -11.765 12.964 1.00 90.88 127 TYR A CA 1
ATOM 1036 C C . TYR A 1 127 ? -14.132 -12.522 13.971 1.00 90.88 127 TYR A C 1
ATOM 1038 O O . TYR A 1 127 ? -14.073 -12.306 15.184 1.00 90.88 127 TYR A O 1
ATOM 1046 N N . GLN A 1 128 ? -14.907 -13.486 13.466 1.00 85.56 128 GLN A N 1
ATOM 1047 C CA . GLN A 1 128 ? -15.720 -14.359 14.314 1.00 85.56 128 GLN A CA 1
ATOM 1048 C C . GLN A 1 128 ? -14.852 -15.130 15.311 1.00 85.56 128 GLN A C 1
ATOM 1050 O O . GLN A 1 128 ? -13.823 -15.698 14.952 1.00 85.56 128 GLN A O 1
ATOM 1055 N N . ASN A 1 129 ? -15.319 -15.200 16.559 1.00 85.25 129 ASN A N 1
ATOM 1056 C CA . ASN A 1 129 ? -14.674 -15.928 17.654 1.00 85.25 129 ASN A CA 1
ATOM 1057 C C . ASN A 1 129 ? -13.259 -15.444 18.016 1.00 85.25 129 ASN A C 1
ATOM 1059 O O . ASN A 1 129 ? -12.590 -16.116 18.797 1.00 85.25 129 ASN A O 1
ATOM 1063 N N . LEU A 1 130 ? -12.808 -14.280 17.529 1.00 88.50 130 LEU A N 1
ATOM 1064 C CA . LEU A 1 130 ? -11.473 -13.759 17.841 1.00 88.50 130 LEU A CA 1
ATOM 1065 C C . LEU A 1 130 ? -11.226 -13.682 19.354 1.00 88.50 130 LEU A C 1
ATOM 1067 O O . LEU A 1 130 ? -10.219 -14.189 19.840 1.00 88.50 130 LEU A O 1
ATOM 1071 N N . ALA A 1 131 ? -12.195 -13.148 20.102 1.00 87.50 131 ALA A N 1
ATOM 1072 C CA . ALA A 1 131 ? -12.130 -13.030 21.560 1.00 87.50 131 ALA A CA 1
ATOM 1073 C C . ALA A 1 131 ? -12.112 -14.383 22.305 1.00 87.50 131 ALA A C 1
ATOM 1075 O O . ALA A 1 131 ? -11.785 -14.420 23.486 1.00 87.50 131 ALA A O 1
ATOM 1076 N N . LEU A 1 132 ? -12.484 -15.488 21.644 1.00 86.88 132 LEU A N 1
ATOM 1077 C CA . LEU A 1 132 ? -12.387 -16.839 22.211 1.00 86.88 132 LEU A CA 1
ATOM 1078 C C . LEU A 1 132 ? -11.013 -17.469 21.958 1.00 86.88 132 LEU A C 1
ATOM 1080 O O . LEU A 1 132 ? -10.609 -18.367 22.693 1.00 86.88 132 LEU A O 1
ATOM 1084 N N . CYS A 1 133 ? -10.319 -17.035 20.906 1.00 87.75 133 CYS A N 1
ATOM 1085 C CA . CYS A 1 133 ? -9.061 -17.628 20.467 1.00 87.75 133 CYS A CA 1
ATOM 1086 C C . CYS A 1 133 ? -7.832 -16.860 20.960 1.00 87.75 133 CYS A C 1
ATOM 1088 O O . CYS A 1 133 ? -6.774 -17.467 21.116 1.00 87.75 133 CYS A O 1
ATOM 1090 N N . MET A 1 134 ? -7.943 -15.544 21.161 1.00 91.50 134 MET A N 1
ATOM 1091 C CA . MET A 1 134 ? -6.805 -14.667 21.439 1.00 91.50 134 MET A CA 1
ATOM 1092 C C . MET A 1 134 ? -7.175 -13.517 22.379 1.00 91.50 134 MET A C 1
ATOM 1094 O O . MET A 1 134 ? -8.316 -13.056 22.406 1.00 91.50 134 MET A O 1
ATOM 1098 N N . ASP A 1 135 ? -6.174 -13.020 23.109 1.00 93.81 135 ASP A N 1
ATOM 1099 C CA . ASP A 1 135 ? -6.269 -11.747 23.821 1.00 93.81 135 ASP A CA 1
ATOM 1100 C C . ASP A 1 135 ? -6.111 -10.595 22.817 1.00 93.81 135 ASP A C 1
ATOM 1102 O O . ASP A 1 135 ? -5.030 -10.355 22.275 1.00 93.81 135 ASP A O 1
ATOM 1106 N N . ILE A 1 136 ? -7.217 -9.897 22.544 1.00 93.50 136 ILE A N 1
ATOM 1107 C CA . ILE A 1 136 ? -7.264 -8.820 21.547 1.00 93.50 136 ILE A CA 1
ATOM 1108 C C . ILE A 1 136 ? -6.416 -7.622 21.984 1.00 93.50 136 ILE A C 1
ATOM 1110 O O . ILE A 1 136 ? -5.805 -6.974 21.136 1.00 93.50 136 ILE A O 1
ATOM 1114 N N . LYS A 1 137 ? -6.338 -7.335 23.289 1.00 91.75 137 LYS A N 1
ATOM 1115 C CA . LYS A 1 137 ? -5.555 -6.202 23.791 1.00 91.75 137 LYS A CA 1
ATOM 1116 C C . LYS A 1 137 ? -4.069 -6.470 23.627 1.00 91.75 137 LYS A C 1
ATOM 1118 O O . LYS A 1 137 ? -3.355 -5.605 23.131 1.00 91.75 137 LYS A O 1
ATOM 1123 N N . GLU A 1 138 ? -3.619 -7.675 23.969 1.00 92.88 138 GLU A N 1
ATOM 1124 C CA . GLU A 1 138 ? -2.223 -8.077 23.761 1.00 92.88 138 GLU A CA 1
ATOM 1125 C C . GLU A 1 138 ? -1.844 -8.063 22.273 1.00 92.88 138 GLU A C 1
ATOM 1127 O O . GLU A 1 138 ? -0.778 -7.565 21.899 1.00 92.88 138 GLU A O 1
ATOM 1132 N N . LEU A 1 139 ? -2.744 -8.542 21.406 1.00 94.00 139 LEU A N 1
ATOM 1133 C CA . LEU A 1 139 ? -2.558 -8.508 19.956 1.00 94.00 139 LEU A CA 1
ATOM 1134 C C . LEU A 1 139 ? -2.423 -7.067 19.439 1.00 94.00 139 LEU A C 1
ATOM 1136 O O . LEU A 1 139 ? -1.478 -6.754 18.718 1.00 94.00 139 LEU A O 1
ATOM 1140 N N . LEU A 1 140 ? -3.323 -6.168 19.842 1.00 93.12 140 LEU A N 1
ATOM 1141 C CA . LEU A 1 140 ? -3.251 -4.754 19.473 1.00 93.12 140 LEU A CA 1
ATOM 1142 C C . LEU A 1 140 ? -1.963 -4.098 19.986 1.00 93.12 140 LEU A C 1
ATOM 1144 O O . LEU A 1 140 ? -1.280 -3.424 19.217 1.00 93.12 140 LEU A O 1
ATOM 1148 N N . MET A 1 141 ? -1.578 -4.333 21.244 1.00 91.31 141 MET A N 1
ATOM 1149 C CA . MET A 1 141 ? -0.349 -3.778 21.825 1.00 91.31 141 MET A CA 1
ATOM 1150 C C . MET A 1 141 ? 0.911 -4.264 21.102 1.00 91.31 141 MET A C 1
ATOM 1152 O O . MET A 1 141 ? 1.782 -3.451 20.785 1.00 91.31 141 MET A O 1
ATOM 1156 N N . THR A 1 142 ? 0.987 -5.557 20.772 1.00 92.69 142 THR A N 1
ATOM 1157 C CA . THR A 1 142 ? 2.112 -6.149 20.024 1.00 92.69 142 THR A CA 1
ATOM 1158 C C . THR A 1 142 ? 2.302 -5.472 18.665 1.00 92.69 142 THR A C 1
ATOM 1160 O O . THR A 1 142 ? 3.428 -5.235 18.225 1.00 92.69 142 THR A O 1
ATOM 1163 N N . HIS A 1 143 ? 1.196 -5.084 18.029 1.00 91.44 143 HIS A N 1
ATOM 1164 C CA . HIS A 1 143 ? 1.183 -4.397 16.739 1.00 91.44 143 HIS A CA 1
ATOM 1165 C C . HIS A 1 143 ? 1.091 -2.877 16.855 1.00 91.44 143 HIS A C 1
ATOM 1167 O O . HIS A 1 143 ? 0.866 -2.202 15.849 1.00 91.44 143 HIS A O 1
ATOM 1173 N N . LYS A 1 144 ? 1.283 -2.320 18.057 1.00 90.50 144 LYS A N 1
ATOM 1174 C CA . LYS A 1 144 ? 1.228 -0.875 18.313 1.00 90.50 144 LYS A CA 1
ATOM 1175 C C . LYS A 1 144 ? -0.068 -0.222 17.804 1.00 90.50 144 LYS A C 1
ATOM 1177 O O . LYS A 1 144 ? -0.043 0.909 17.320 1.00 90.50 144 LYS A O 1
ATOM 1182 N N . TYR A 1 145 ? -1.175 -0.955 17.898 1.00 90.00 145 TYR A N 1
ATOM 1183 C CA . TYR A 1 145 ? -2.512 -0.575 17.438 1.00 90.00 145 TYR A CA 1
ATOM 1184 C C . TYR A 1 145 ? -2.642 -0.333 15.922 1.00 90.00 145 TYR A C 1
ATOM 1186 O O . TYR A 1 145 ? -3.619 0.260 15.481 1.00 90.00 145 TYR A O 1
ATOM 1194 N N . ASN A 1 146 ? -1.703 -0.823 15.106 1.00 92.19 146 ASN A N 1
ATOM 1195 C CA . ASN A 1 146 ? -1.823 -0.806 13.647 1.00 92.19 146 ASN A CA 1
ATOM 1196 C C . ASN A 1 146 ? -2.799 -1.907 13.185 1.00 92.19 146 ASN A C 1
ATOM 1198 O O . ASN A 1 146 ? -2.442 -3.091 13.153 1.00 92.19 146 ASN A O 1
ATOM 1202 N N . LEU A 1 147 ? -4.035 -1.524 12.847 1.00 93.44 147 LEU A N 1
ATOM 1203 C CA . LEU A 1 147 ? -5.098 -2.459 12.467 1.00 93.44 147 LEU A CA 1
ATOM 1204 C C . LEU A 1 147 ? -4.779 -3.195 11.170 1.00 93.44 147 LEU A C 1
ATOM 1206 O O . LEU A 1 147 ? -5.104 -4.376 11.050 1.00 93.44 147 LEU A O 1
ATOM 1210 N N . THR A 1 148 ? -4.111 -2.534 10.229 1.00 94.12 148 THR A N 1
ATOM 1211 C CA . THR A 1 148 ? -3.723 -3.133 8.947 1.00 94.12 148 THR A CA 1
ATOM 1212 C C . THR A 1 148 ? -2.821 -4.348 9.155 1.00 94.12 148 THR A C 1
ATOM 1214 O O . THR A 1 148 ? -3.066 -5.417 8.589 1.00 94.12 148 THR A O 1
ATOM 1217 N N . ASN A 1 149 ? -1.811 -4.214 10.016 1.00 94.56 149 ASN A N 1
ATOM 1218 C CA . ASN A 1 149 ? -0.880 -5.289 10.348 1.00 94.56 149 ASN A CA 1
ATOM 1219 C C . ASN A 1 149 ? -1.557 -6.407 11.147 1.00 94.56 149 ASN A C 1
ATOM 1221 O O . ASN A 1 149 ? -1.299 -7.583 10.887 1.00 94.56 149 ASN A O 1
ATOM 1225 N N . VAL A 1 150 ? -2.436 -6.054 12.091 1.00 94.81 150 VAL A N 1
ATOM 1226 C CA . VAL A 1 150 ? -3.203 -7.043 12.862 1.00 94.81 150 VAL A CA 1
ATOM 1227 C C . VAL A 1 150 ? -4.099 -7.866 11.940 1.00 94.81 150 VAL A C 1
ATOM 1229 O O . VAL A 1 150 ? -4.050 -9.093 11.985 1.00 94.81 150 VAL A O 1
ATOM 1232 N N . CYS A 1 151 ? -4.869 -7.216 11.064 1.00 94.62 151 CYS A N 1
ATOM 1233 C CA . CYS A 1 151 ? -5.735 -7.906 10.110 1.00 94.62 151 CYS A CA 1
ATOM 1234 C C . CYS A 1 151 ? -4.920 -8.812 9.185 1.00 94.62 151 CYS A C 1
ATOM 1236 O O . CYS A 1 151 ? -5.246 -9.984 9.036 1.00 94.62 151 CYS A O 1
ATOM 1238 N N . GLN A 1 152 ? -3.793 -8.324 8.660 1.00 93.81 152 GLN A N 1
ATOM 1239 C CA . GLN A 1 152 ? -2.910 -9.130 7.818 1.00 93.81 152 GLN A CA 1
ATOM 1240 C C . GLN A 1 152 ? -2.379 -10.380 8.539 1.00 93.81 152 GLN A C 1
ATOM 1242 O O . GLN A 1 152 ? -2.295 -11.449 7.930 1.00 93.81 152 GLN A O 1
ATOM 1247 N N . GLN A 1 153 ? -2.048 -10.281 9.830 1.00 94.44 153 GLN A N 1
ATOM 1248 C CA . GLN A 1 153 ? -1.673 -11.455 10.614 1.00 94.44 153 GLN A CA 1
ATOM 1249 C C . GLN A 1 153 ? -2.853 -12.415 10.787 1.00 94.44 153 GLN A C 1
ATOM 1251 O O . GLN A 1 153 ? -2.689 -13.611 10.553 1.00 94.44 153 GLN A O 1
ATOM 1256 N N . LEU A 1 154 ? -4.028 -11.923 11.178 1.00 94.75 154 LEU A N 1
ATOM 1257 C CA . LEU A 1 154 ? -5.216 -12.759 11.387 1.00 94.75 154 LEU A CA 1
ATOM 1258 C C . LEU A 1 154 ? -5.638 -13.481 10.099 1.00 94.75 154 LEU A C 1
ATOM 1260 O O . LEU A 1 154 ? -5.917 -14.682 10.131 1.00 94.75 154 LEU A O 1
ATOM 1264 N N . ASP A 1 155 ? -5.584 -12.787 8.964 1.00 92.94 155 ASP A N 1
ATOM 1265 C CA . ASP A 1 155 ? -5.843 -13.348 7.639 1.00 92.94 155 ASP A CA 1
ATOM 1266 C C . ASP A 1 155 ? -4.812 -14.438 7.296 1.00 92.94 155 ASP A C 1
ATOM 1268 O O . ASP A 1 155 ? -5.174 -15.516 6.821 1.00 92.94 155 ASP A O 1
ATOM 1272 N N . SER A 1 156 ? -3.528 -14.218 7.611 1.00 93.38 156 SER A N 1
ATOM 1273 C CA . SER A 1 156 ? -2.465 -15.217 7.400 1.00 93.38 156 SER A CA 1
ATOM 1274 C C . SER A 1 156 ? -2.613 -16.468 8.277 1.00 93.38 156 SER A C 1
ATOM 1276 O O . SER A 1 156 ? -2.191 -17.555 7.883 1.00 93.38 156 SER A O 1
ATOM 1278 N N . LEU A 1 157 ? -3.259 -16.333 9.440 1.00 92.06 157 LEU A N 1
ATOM 1279 C CA . LEU A 1 157 ? -3.628 -17.445 10.320 1.00 92.06 157 LEU A CA 1
ATOM 1280 C C . LEU A 1 157 ? -4.892 -18.180 9.840 1.00 92.06 157 LEU A C 1
ATOM 1282 O O . LEU A 1 157 ? -5.307 -19.158 10.462 1.00 92.06 157 LEU A O 1
ATOM 1286 N N . GLY A 1 158 ? -5.507 -17.730 8.742 1.00 90.81 158 GLY A N 1
ATOM 1287 C CA . GLY A 1 158 ? -6.713 -18.321 8.171 1.00 90.81 158 GLY A CA 1
ATOM 1288 C C . GLY A 1 158 ? -7.992 -17.956 8.923 1.00 90.81 158 GLY A C 1
ATOM 1289 O O . GLY A 1 158 ? -9.000 -18.651 8.774 1.00 90.81 158 GLY A O 1
ATOM 1290 N N . MET A 1 159 ? -7.981 -16.896 9.742 1.00 90.44 159 MET A N 1
ATOM 1291 C CA . MET A 1 159 ? -9.211 -16.419 10.372 1.00 90.44 159 MET A CA 1
ATOM 1292 C C . MET A 1 159 ? -10.146 -15.838 9.313 1.00 90.44 159 MET A C 1
ATOM 1294 O O . MET A 1 159 ? -9.745 -15.062 8.450 1.00 90.44 159 MET A O 1
ATOM 1298 N N . LYS A 1 160 ? -11.424 -16.212 9.381 1.00 86.56 160 LYS A N 1
ATOM 1299 C CA . LYS A 1 160 ? -12.424 -15.737 8.428 1.00 86.56 160 LYS A CA 1
ATOM 1300 C C . LYS A 1 160 ? -12.847 -14.309 8.778 1.00 86.56 160 LYS A C 1
ATOM 1302 O O . LYS A 1 160 ? -13.562 -14.111 9.763 1.00 86.56 160 LYS A O 1
ATOM 1307 N N . ALA A 1 161 ? -12.448 -13.353 7.945 1.00 87.75 161 ALA A N 1
ATOM 1308 C CA . ALA A 1 161 ? -12.992 -12.004 7.967 1.00 87.75 161 ALA A CA 1
ATOM 1309 C C . ALA A 1 161 ? -14.433 -12.003 7.428 1.00 87.75 161 ALA A C 1
ATOM 1311 O O . ALA A 1 161 ? -14.736 -12.633 6.411 1.00 87.75 161 ALA A O 1
ATOM 1312 N N . ASN A 1 162 ? -15.325 -11.299 8.116 1.00 83.69 162 ASN A N 1
ATOM 1313 C CA . ASN A 1 162 ? -16.635 -10.928 7.599 1.00 83.69 162 ASN A CA 1
ATOM 1314 C C . ASN A 1 162 ? -16.587 -9.479 7.112 1.00 83.69 162 ASN A C 1
ATOM 1316 O O . ASN A 1 162 ? -15.843 -8.686 7.694 1.00 83.69 162 ASN A O 1
ATOM 1320 N N . PRO A 1 163 ? -17.393 -9.126 6.095 1.00 73.75 163 PRO A N 1
ATOM 1321 C CA . PRO A 1 163 ? -17.549 -7.740 5.685 1.00 73.75 163 PRO A CA 1
ATOM 1322 C C . PRO A 1 163 ? -17.916 -6.886 6.892 1.00 73.75 163 PRO A C 1
ATOM 1324 O O . PRO A 1 163 ? -18.859 -7.215 7.623 1.00 73.75 163 PRO A O 1
ATOM 1327 N N . TYR A 1 164 ? -17.158 -5.818 7.113 1.00 70.38 164 TYR A N 1
ATOM 1328 C CA . TYR A 1 164 ? -17.465 -4.897 8.188 1.00 70.38 164 TYR A CA 1
ATOM 1329 C C . TYR A 1 164 ? -18.762 -4.156 7.862 1.00 70.38 164 TYR A C 1
ATOM 1331 O O . TYR A 1 164 ? -18.898 -3.548 6.803 1.00 70.38 164 TYR A O 1
ATOM 1339 N N . ASN A 1 165 ? -19.733 -4.230 8.770 1.00 66.81 165 ASN A N 1
ATOM 1340 C CA . ASN A 1 165 ? -20.987 -3.503 8.650 1.00 66.81 165 ASN A CA 1
ATOM 1341 C C . ASN A 1 165 ? -21.077 -2.484 9.789 1.00 66.81 165 ASN A C 1
ATOM 1343 O O . ASN A 1 165 ? -21.300 -2.859 10.942 1.00 66.81 165 ASN A O 1
ATOM 1347 N N . LEU A 1 166 ? -20.900 -1.207 9.444 1.00 63.06 166 LEU A N 1
ATOM 1348 C CA . LEU A 1 166 ? -20.979 -0.074 10.370 1.00 63.06 166 LEU A CA 1
ATOM 1349 C C . LEU A 1 166 ? -22.346 0.028 11.059 1.00 63.06 166 LEU A C 1
ATOM 1351 O O . LEU A 1 166 ? -22.402 0.394 12.228 1.00 63.06 166 LEU A O 1
ATOM 1355 N N . ASP A 1 167 ? -23.430 -0.372 10.394 1.00 58.81 167 ASP A N 1
ATOM 1356 C CA . ASP A 1 167 ? -24.790 -0.284 10.943 1.00 58.81 167 ASP A CA 1
ATOM 1357 C C . ASP A 1 167 ? -25.045 -1.317 12.050 1.00 58.81 167 ASP A C 1
ATOM 1359 O O . ASP A 1 167 ? -25.984 -1.188 12.836 1.00 58.81 167 ASP A O 1
ATOM 1363 N N . LEU A 1 168 ? -24.207 -2.357 12.125 1.00 63.44 168 LEU A N 1
ATOM 1364 C CA . LEU A 1 168 ? -24.298 -3.416 13.132 1.00 63.44 168 LEU A CA 1
ATOM 1365 C C . LEU A 1 168 ? -23.360 -3.191 14.324 1.00 63.44 168 LEU A C 1
ATOM 1367 O O . LEU A 1 168 ? -23.365 -3.996 15.258 1.00 63.44 168 LEU A O 1
ATOM 1371 N N . VAL A 1 169 ? -22.551 -2.128 14.304 1.00 70.50 169 VAL A N 1
ATOM 1372 C CA . VAL A 1 169 ? -21.474 -1.908 15.271 1.00 70.50 169 VAL A CA 1
ATOM 1373 C C . VAL A 1 169 ? -21.601 -0.532 15.910 1.00 70.50 169 VAL A C 1
ATOM 1375 O O . VAL A 1 169 ? -21.500 0.496 15.250 1.00 70.50 169 VAL A O 1
ATOM 1378 N N . GLN A 1 170 ? -21.764 -0.505 17.232 1.00 71.50 170 GLN A N 1
ATOM 1379 C CA . GLN A 1 170 ? -21.677 0.734 18.000 1.00 71.50 170 GLN A CA 1
ATOM 1380 C C . GLN A 1 170 ? -20.212 1.014 18.336 1.00 71.50 170 GLN A C 1
ATOM 1382 O O . GLN A 1 170 ? -19.603 0.292 19.125 1.00 71.50 170 GLN A O 1
ATOM 1387 N N . LEU A 1 171 ? -19.649 2.047 17.708 1.00 76.12 171 LEU A N 1
ATOM 1388 C CA . LEU A 1 171 ? -18.316 2.553 18.028 1.00 76.12 171 LEU A CA 1
ATOM 1389 C C . LEU A 1 171 ? -18.325 3.295 19.371 1.00 76.12 171 LEU A C 1
ATOM 1391 O O . LEU A 1 171 ? -19.327 3.894 19.766 1.00 76.12 171 LEU A O 1
ATOM 1395 N N . HIS A 1 172 ? -17.187 3.270 20.056 1.00 72.94 172 HIS A N 1
ATOM 1396 C CA . HIS A 1 172 ? -16.934 4.117 21.210 1.00 72.94 172 HIS A CA 1
ATOM 1397 C C . HIS A 1 172 ? -16.781 5.582 20.772 1.00 72.94 172 HIS A C 1
ATOM 1399 O O . HIS A 1 172 ? -16.307 5.859 19.665 1.00 72.94 172 HIS A O 1
ATOM 1405 N N . HIS A 1 173 ? -17.205 6.510 21.637 1.00 67.50 173 HIS A N 1
ATOM 1406 C CA . HIS A 1 173 ? -17.365 7.936 21.341 1.00 67.50 173 HIS A CA 1
ATOM 1407 C C . HIS A 1 173 ? -16.184 8.544 20.559 1.00 67.50 173 HIS A C 1
ATOM 1409 O O . HIS A 1 173 ? -15.022 8.352 20.916 1.00 67.50 173 HIS A O 1
ATOM 1415 N N . SER A 1 174 ? -16.515 9.314 19.515 1.00 65.56 174 SER A N 1
ATOM 1416 C CA . SER A 1 174 ? -15.598 10.111 18.682 1.00 65.56 174 SER A CA 1
ATOM 1417 C C . SER A 1 174 ? -14.419 9.334 18.066 1.00 65.56 174 SER A C 1
ATOM 1419 O O . SER A 1 174 ? -13.261 9.662 18.339 1.00 65.56 174 SER A O 1
ATOM 1421 N N . PRO A 1 175 ? -14.674 8.325 17.205 1.00 72.38 175 PRO A N 1
ATOM 1422 C CA . PRO A 1 175 ? -13.618 7.689 16.417 1.00 72.38 175 PRO A CA 1
ATOM 1423 C C . PRO A 1 175 ? -12.809 8.726 15.624 1.00 72.38 175 PRO A C 1
ATOM 1425 O O . PRO A 1 175 ? -13.359 9.631 14.995 1.00 72.38 175 PRO A O 1
ATOM 1428 N N . SER A 1 176 ? -11.480 8.600 15.656 1.00 79.88 176 SER A N 1
ATOM 1429 C CA . SER A 1 176 ? -10.603 9.521 14.933 1.00 79.88 176 SER A CA 1
ATOM 1430 C C . SER A 1 176 ? -10.787 9.386 13.416 1.00 79.88 176 SER A C 1
ATOM 1432 O O . SER A 1 176 ? -11.058 8.302 12.899 1.00 79.88 176 SER A O 1
ATOM 1434 N N . VAL A 1 177 ? -10.579 10.478 12.673 1.00 81.69 177 VAL A N 1
ATOM 1435 C CA . VAL A 1 177 ? -10.566 10.444 11.194 1.00 81.69 177 VAL A CA 1
ATOM 1436 C C . VAL A 1 177 ? -9.583 9.387 10.688 1.00 81.69 177 VAL A C 1
ATOM 1438 O O . VAL A 1 177 ? -9.886 8.648 9.756 1.00 81.69 177 VAL A O 1
ATOM 1441 N N . PHE A 1 178 ? -8.437 9.272 11.361 1.00 85.31 178 PHE A N 1
ATOM 1442 C CA . PHE A 1 178 ? -7.414 8.291 11.040 1.00 85.31 178 PHE A CA 1
ATOM 1443 C C . PHE A 1 178 ? -7.931 6.846 11.144 1.00 85.31 178 PHE A C 1
ATOM 1445 O O . PHE A 1 178 ? -7.704 6.045 10.240 1.00 85.31 178 PHE A O 1
ATOM 1452 N N . PHE A 1 179 ? -8.670 6.515 12.209 1.00 87.38 179 PHE A N 1
ATOM 1453 C CA . PHE A 1 179 ? -9.289 5.195 12.365 1.00 87.38 179 PHE A CA 1
ATOM 1454 C C . PHE A 1 179 ? -10.219 4.867 11.197 1.00 87.38 179 PHE A C 1
ATOM 1456 O O . PHE A 1 179 ? -10.145 3.775 10.640 1.00 87.38 179 PHE A O 1
ATOM 1463 N N . HIS A 1 180 ? -11.062 5.820 10.795 1.00 85.94 180 HIS A N 1
ATOM 1464 C CA . HIS A 1 180 ? -11.962 5.623 9.663 1.00 85.94 180 HIS A CA 1
ATOM 1465 C C . HIS A 1 180 ? -11.210 5.397 8.353 1.00 85.94 180 HIS A C 1
ATOM 1467 O O . HIS A 1 180 ? -11.575 4.500 7.600 1.00 85.94 180 HIS A O 1
ATOM 1473 N N . GLN A 1 181 ? -10.147 6.162 8.105 1.00 88.62 181 GLN A N 1
ATOM 1474 C CA . GLN A 1 181 ? -9.305 5.992 6.922 1.00 88.62 181 GLN A CA 1
ATOM 1475 C C . GLN A 1 181 ? -8.614 4.623 6.902 1.00 88.62 181 GLN A C 1
ATOM 1477 O O . GLN A 1 181 ? -8.581 3.976 5.857 1.00 88.62 181 GLN A O 1
ATOM 1482 N N . GLU A 1 182 ? -8.097 4.159 8.045 1.00 91.50 182 GLU A N 1
ATOM 1483 C CA . GLU A 1 182 ? -7.457 2.844 8.144 1.00 91.50 182 GLU A CA 1
ATOM 1484 C C . GLU A 1 182 ? -8.466 1.706 7.950 1.00 91.50 182 GLU A C 1
ATOM 1486 O O . GLU A 1 182 ? -8.211 0.791 7.171 1.00 91.50 182 GLU A O 1
ATOM 1491 N N . VAL A 1 183 ? -9.633 1.771 8.599 1.00 90.62 183 VAL A N 1
ATOM 1492 C CA . VAL A 1 183 ? -10.705 0.783 8.407 1.00 90.62 183 VAL A CA 1
ATOM 1493 C C . VAL A 1 183 ? -11.161 0.760 6.951 1.00 90.62 183 VAL A C 1
ATOM 1495 O O . VAL A 1 183 ? -11.246 -0.313 6.359 1.00 90.62 183 VAL A O 1
ATOM 1498 N N . TRP A 1 184 ? -11.389 1.927 6.344 1.00 90.75 184 TRP A N 1
ATOM 1499 C CA . TRP A 1 184 ? -11.784 2.020 4.940 1.00 90.75 184 TRP A CA 1
ATOM 1500 C C . TRP A 1 184 ? -10.736 1.388 4.019 1.00 90.75 184 TRP A C 1
ATOM 1502 O O . TRP A 1 184 ? -11.091 0.595 3.145 1.00 90.75 184 TRP A O 1
ATOM 1512 N N . TYR A 1 185 ? -9.449 1.663 4.262 1.00 92.75 185 TYR A N 1
ATOM 1513 C CA . TYR A 1 185 ? -8.349 1.040 3.532 1.00 92.75 185 TYR A CA 1
ATOM 1514 C C . TYR A 1 185 ? -8.330 -0.481 3.688 1.00 92.75 185 TYR A C 1
ATOM 1516 O O . TYR A 1 185 ? -8.115 -1.177 2.701 1.00 92.75 185 TYR A O 1
ATOM 1524 N N . ILE A 1 186 ? -8.563 -1.016 4.891 1.00 92.81 186 ILE A N 1
ATOM 1525 C CA . ILE A 1 186 ? -8.603 -2.468 5.120 1.00 92.81 186 ILE A CA 1
ATOM 1526 C C . ILE A 1 186 ? -9.752 -3.111 4.333 1.00 92.81 186 ILE A C 1
ATOM 1528 O O . ILE A 1 186 ? -9.542 -4.150 3.705 1.00 92.81 186 ILE A O 1
ATOM 1532 N N . GLU A 1 187 ? -10.939 -2.498 4.326 1.00 90.69 187 GLU A N 1
ATOM 1533 C CA . GLU A 1 187 ? -12.101 -3.022 3.596 1.00 90.69 187 GLU A CA 1
ATOM 1534 C C . GLU A 1 187 ? -11.937 -2.934 2.065 1.00 90.69 187 GLU A C 1
ATOM 1536 O O . GLU A 1 187 ? -12.400 -3.827 1.358 1.00 90.69 187 GLU A O 1
ATOM 1541 N N . HIS A 1 188 ? -11.222 -1.926 1.549 1.00 91.62 188 HIS A N 1
ATOM 1542 C CA . HIS A 1 188 ? -11.040 -1.687 0.104 1.00 91.62 188 HIS A CA 1
ATOM 1543 C C . HIS A 1 188 ? -9.616 -1.985 -0.396 1.00 91.62 188 HIS A C 1
ATOM 1545 O O . HIS A 1 188 ? -9.234 -1.589 -1.499 1.00 91.62 188 HIS A O 1
ATOM 1551 N N . LYS A 1 189 ? -8.804 -2.703 0.392 1.00 92.00 189 LYS A N 1
ATOM 1552 C CA . LYS A 1 189 ? -7.368 -2.901 0.129 1.00 92.00 189 LYS A CA 1
ATOM 1553 C C . LYS A 1 189 ? -7.095 -3.468 -1.262 1.00 92.00 189 LYS A C 1
ATOM 1555 O O . LYS A 1 189 ? -6.192 -3.002 -1.954 1.00 92.00 189 LYS A O 1
ATOM 1560 N N . GLU A 1 190 ? -7.856 -4.478 -1.680 1.00 92.19 190 GLU A N 1
ATOM 1561 C CA . GLU A 1 190 ? -7.681 -5.096 -3.000 1.00 92.19 190 GLU A CA 1
ATOM 1562 C C . GLU A 1 190 ? -8.012 -4.129 -4.138 1.00 92.19 190 GLU A C 1
ATOM 1564 O O . GLU A 1 190 ? -7.275 -4.066 -5.122 1.00 92.19 190 GLU A O 1
ATOM 1569 N N . GLU A 1 191 ? -9.081 -3.348 -3.989 1.00 93.31 191 GLU A N 1
ATOM 1570 C CA . GLU A 1 191 ? -9.511 -2.363 -4.978 1.00 93.31 191 GLU A CA 1
ATOM 1571 C C . GLU A 1 191 ? -8.465 -1.256 -5.140 1.00 93.31 191 GLU A C 1
ATOM 1573 O O . GLU A 1 191 ? -8.006 -0.997 -6.254 1.00 93.31 191 GLU A O 1
ATOM 1578 N N . VAL A 1 192 ? -7.984 -0.703 -4.022 1.00 92.62 192 VAL A N 1
ATOM 1579 C CA . VAL A 1 192 ? -6.906 0.297 -3.989 1.00 92.62 192 VAL A CA 1
ATOM 1580 C C . VAL A 1 192 ? -5.639 -0.240 -4.659 1.00 92.62 192 VAL A C 1
ATOM 1582 O O . VAL A 1 192 ? -5.051 0.420 -5.517 1.00 92.62 192 VAL A O 1
ATOM 1585 N N . LEU A 1 193 ? -5.210 -1.460 -4.316 1.00 92.25 193 LEU A N 1
ATOM 1586 C CA . LEU A 1 193 ? -4.010 -2.061 -4.906 1.00 92.25 193 LEU A CA 1
ATOM 1587 C C . LEU A 1 193 ? -4.168 -2.325 -6.408 1.00 92.25 193 LEU A C 1
ATOM 1589 O O . LEU A 1 193 ? -3.205 -2.164 -7.160 1.00 92.25 193 LEU A O 1
ATOM 1593 N N . ASN A 1 194 ? -5.354 -2.729 -6.861 1.00 93.31 194 ASN A N 1
ATOM 1594 C CA . ASN A 1 194 ? -5.632 -2.942 -8.280 1.00 93.31 194 ASN A CA 1
ATOM 1595 C C . ASN A 1 194 ? -5.668 -1.621 -9.057 1.00 93.31 194 ASN A C 1
ATOM 1597 O O . ASN A 1 194 ? -5.130 -1.560 -10.167 1.00 93.31 194 ASN A O 1
ATOM 1601 N N . PHE A 1 195 ? -6.222 -0.562 -8.465 1.00 91.69 195 PHE A N 1
ATOM 1602 C CA . PHE A 1 195 ? -6.207 0.781 -9.039 1.00 91.69 195 PHE A CA 1
ATOM 1603 C C . PHE A 1 195 ? -4.772 1.293 -9.212 1.00 91.69 195 PHE A C 1
ATOM 1605 O O . PHE A 1 195 ? -4.376 1.658 -10.318 1.00 91.69 195 PHE A O 1
ATOM 1612 N N . LEU A 1 196 ? -3.951 1.219 -8.157 1.00 88.38 196 LEU A N 1
ATOM 1613 C CA . LEU A 1 196 ? -2.544 1.635 -8.201 1.00 88.38 196 LEU A CA 1
ATOM 1614 C C . LEU A 1 196 ? -1.743 0.849 -9.250 1.00 88.38 196 LEU A C 1
ATOM 1616 O O . LEU A 1 196 ? -0.997 1.441 -10.028 1.00 88.38 196 LEU A O 1
ATOM 1620 N N . LYS A 1 197 ? -1.924 -0.477 -9.325 1.00 91.38 197 LYS A N 1
ATOM 1621 C CA . LYS A 1 197 ? -1.282 -1.310 -10.359 1.00 91.38 197 LYS A CA 1
ATOM 1622 C C . LYS A 1 197 ? -1.694 -0.895 -11.769 1.00 91.38 197 LYS A C 1
ATOM 1624 O O . LYS A 1 197 ? -0.838 -0.805 -12.645 1.00 91.38 197 LYS A O 1
ATOM 1629 N N . SER A 1 198 ? -2.982 -0.634 -11.981 1.00 89.31 198 SER A N 1
ATOM 1630 C CA . SER A 1 198 ? -3.510 -0.223 -13.285 1.00 89.31 198 SER A CA 1
ATOM 1631 C C . SER A 1 198 ? -2.976 1.149 -13.698 1.00 89.31 198 SER A C 1
ATOM 1633 O O . SER A 1 198 ? -2.586 1.329 -14.849 1.00 89.31 198 SER A O 1
ATOM 1635 N N . ALA A 1 199 ? -2.880 2.091 -12.756 1.00 82.81 199 ALA A N 1
ATOM 1636 C CA . ALA A 1 199 ? -2.306 3.413 -12.990 1.00 82.81 199 ALA A CA 1
ATOM 1637 C C . ALA A 1 199 ? -0.810 3.343 -13.343 1.00 82.81 199 ALA A C 1
ATOM 1639 O O . ALA A 1 199 ? -0.368 3.990 -14.292 1.00 82.81 199 ALA A O 1
ATOM 1640 N N . ILE A 1 200 ? -0.036 2.516 -12.629 1.00 85.75 200 ILE A N 1
ATOM 1641 C CA . ILE A 1 200 ? 1.386 2.281 -12.928 1.00 85.75 200 ILE A CA 1
ATOM 1642 C C . ILE A 1 200 ? 1.552 1.669 -14.322 1.00 85.75 200 ILE A C 1
ATOM 1644 O O . ILE A 1 200 ? 2.418 2.099 -15.084 1.00 85.75 200 ILE A O 1
ATOM 1648 N N . GLU A 1 201 ? 0.727 0.683 -14.673 1.00 88.00 201 GLU A N 1
ATOM 1649 C CA . GLU A 1 201 ? 0.794 0.047 -15.987 1.00 88.00 201 GLU A CA 1
ATOM 1650 C C . GLU A 1 201 ? 0.424 1.019 -17.111 1.00 88.00 201 GLU A C 1
ATOM 1652 O O . GLU A 1 201 ? 1.127 1.080 -18.118 1.00 88.00 201 GLU A O 1
ATOM 1657 N N . ALA A 1 202 ? -0.619 1.833 -16.928 1.00 84.00 202 ALA A N 1
ATOM 1658 C CA . ALA A 1 202 ? -0.996 2.868 -17.886 1.00 84.00 202 ALA A CA 1
ATOM 1659 C C . ALA A 1 202 ? 0.142 3.879 -18.103 1.00 84.00 202 ALA A C 1
ATOM 1661 O O . ALA A 1 202 ? 0.507 4.154 -19.247 1.00 84.00 202 ALA A O 1
ATOM 1662 N N . ALA A 1 203 ? 0.770 4.352 -17.020 1.00 79.69 203 ALA A N 1
ATOM 1663 C CA . ALA A 1 203 ? 1.923 5.247 -17.093 1.00 79.69 203 ALA A CA 1
ATOM 1664 C C . ALA A 1 203 ? 3.123 4.592 -17.799 1.00 79.69 203 ALA A C 1
ATOM 1666 O O . ALA A 1 203 ? 3.827 5.245 -18.571 1.00 79.69 203 ALA A O 1
ATOM 1667 N N . ARG A 1 204 ? 3.351 3.289 -17.582 1.00 84.94 204 ARG A N 1
ATOM 1668 C CA . ARG A 1 204 ? 4.404 2.527 -18.266 1.00 84.94 204 ARG A CA 1
ATOM 1669 C C . ARG A 1 204 ? 4.150 2.430 -19.770 1.00 84.94 204 ARG A C 1
ATOM 1671 O O . ARG A 1 204 ? 5.071 2.657 -20.550 1.00 84.94 204 ARG A O 1
ATOM 1678 N N . VAL A 1 205 ? 2.922 2.103 -20.172 1.00 90.38 205 VAL A N 1
ATOM 1679 C CA . VAL A 1 205 ? 2.524 2.017 -21.586 1.00 90.38 205 VAL A CA 1
ATOM 1680 C C . VAL A 1 205 ? 2.660 3.377 -22.267 1.00 90.38 205 VAL A C 1
ATOM 1682 O O . VAL A 1 205 ? 3.210 3.461 -23.362 1.00 90.38 205 VAL A O 1
ATOM 1685 N N . GLU A 1 206 ? 2.220 4.452 -21.617 1.00 87.00 206 GLU A N 1
ATOM 1686 C CA . GLU A 1 206 ? 2.362 5.808 -22.147 1.00 87.00 206 GLU A CA 1
ATOM 1687 C C . GLU A 1 206 ? 3.835 6.222 -22.287 1.00 87.00 206 GLU A C 1
ATOM 1689 O O . GLU A 1 206 ? 4.228 6.778 -23.314 1.00 87.00 206 GLU A O 1
ATOM 1694 N N . ALA A 1 207 ? 4.676 5.903 -21.299 1.00 83.75 207 ALA A N 1
ATOM 1695 C CA . ALA A 1 207 ? 6.113 6.159 -21.365 1.00 83.75 207 ALA A CA 1
ATOM 1696 C C . ALA A 1 207 ? 6.808 5.366 -22.487 1.00 83.75 207 ALA A C 1
ATOM 1698 O O . ALA A 1 207 ? 7.770 5.856 -23.073 1.00 83.75 207 ALA A O 1
ATOM 1699 N N . GLU A 1 208 ? 6.330 4.159 -22.798 1.00 85.56 208 GLU A N 1
ATOM 1700 C CA . GLU A 1 208 ? 6.812 3.353 -23.923 1.00 85.56 208 GLU A CA 1
ATOM 1701 C C . GLU A 1 208 ? 6.389 3.953 -25.270 1.00 85.56 208 GLU A C 1
ATOM 1703 O O . GLU A 1 208 ? 7.222 4.111 -26.159 1.00 85.56 208 GLU A O 1
ATOM 1708 N N . LEU A 1 209 ? 5.117 4.344 -25.410 1.00 87.06 209 LEU A N 1
ATOM 1709 C CA . LEU A 1 209 ? 4.584 4.966 -26.629 1.00 87.06 209 LEU A CA 1
ATOM 1710 C C . LEU A 1 209 ? 5.256 6.306 -26.943 1.00 87.06 209 LEU A C 1
ATOM 1712 O O . LEU A 1 209 ? 5.477 6.631 -28.109 1.00 87.06 209 LEU A O 1
ATOM 1716 N N . ASN A 1 210 ? 5.589 7.070 -25.904 1.00 85.44 210 ASN A N 1
ATOM 1717 C CA . ASN A 1 210 ? 6.270 8.356 -26.016 1.00 85.44 210 ASN A CA 1
ATOM 1718 C C . ASN A 1 210 ? 7.798 8.234 -25.934 1.00 85.44 210 ASN A C 1
ATOM 1720 O O . ASN A 1 210 ? 8.490 9.257 -25.937 1.00 85.44 210 ASN A O 1
ATOM 1724 N N . ARG A 1 211 ? 8.350 7.012 -25.858 1.00 76.88 211 ARG A N 1
ATOM 1725 C CA . ARG A 1 211 ? 9.800 6.821 -25.867 1.00 76.88 211 ARG A CA 1
ATOM 1726 C C . ARG A 1 211 ? 10.328 7.272 -27.235 1.00 76.88 211 ARG A C 1
ATOM 1728 O O . ARG A 1 211 ? 9.922 6.708 -28.253 1.00 76.88 211 ARG A O 1
ATOM 1735 N N . PRO A 1 212 ? 11.243 8.258 -27.296 1.00 74.94 212 PRO A N 1
ATOM 1736 C CA . PRO A 1 212 ? 11.888 8.599 -28.555 1.00 74.94 212 PRO A CA 1
ATOM 1737 C C . PRO A 1 212 ? 12.616 7.357 -29.086 1.00 74.94 212 PRO A C 1
ATOM 1739 O O . PRO A 1 212 ? 13.205 6.626 -28.284 1.00 74.94 212 PRO A O 1
ATOM 1742 N N . PRO A 1 213 ? 12.583 7.090 -30.404 1.00 70.94 213 PRO A N 1
ATOM 1743 C CA . PRO A 1 213 ? 13.276 5.941 -30.965 1.00 70.94 213 PRO A CA 1
ATOM 1744 C C . PRO A 1 213 ? 14.737 5.993 -30.529 1.00 70.94 213 PRO A C 1
ATOM 1746 O O . PRO A 1 213 ? 15.414 7.005 -30.728 1.00 70.94 213 PRO A O 1
ATOM 1749 N N . THR A 1 214 ? 15.208 4.917 -29.898 1.00 61.84 214 THR A N 1
ATOM 1750 C CA . THR A 1 214 ? 16.627 4.752 -29.605 1.00 61.84 214 THR A CA 1
ATOM 1751 C C . THR A 1 214 ? 17.357 4.895 -30.941 1.00 61.84 214 THR A C 1
ATOM 1753 O O . THR A 1 214 ? 17.013 4.157 -31.873 1.00 61.84 214 THR A O 1
ATOM 1756 N N . PRO A 1 215 ? 18.299 5.845 -31.104 1.00 56.56 215 PRO A N 1
ATOM 1757 C CA . PRO A 1 215 ? 19.104 5.865 -32.313 1.00 56.56 215 PRO A CA 1
ATOM 1758 C C . PRO A 1 215 ? 19.770 4.487 -32.436 1.00 56.56 215 PRO A C 1
ATOM 1760 O O . PRO A 1 215 ? 20.175 3.935 -31.405 1.00 56.56 215 PRO A O 1
ATOM 1763 N N . PRO A 1 216 ? 19.827 3.892 -33.643 1.00 55.97 216 PRO A N 1
ATOM 1764 C CA . PRO A 1 216 ? 20.528 2.628 -33.826 1.00 55.97 216 PRO A CA 1
ATOM 1765 C C . PRO A 1 216 ? 21.927 2.771 -33.223 1.00 55.97 216 PRO A C 1
ATOM 1767 O O . PRO A 1 216 ? 22.550 3.827 -33.368 1.00 55.97 216 PRO A O 1
ATOM 1770 N N . SER A 1 217 ? 22.386 1.748 -32.496 1.00 54.81 217 SER A N 1
ATOM 1771 C CA . SER A 1 217 ? 23.768 1.701 -32.026 1.00 54.81 217 SER A CA 1
ATOM 1772 C C . SER A 1 217 ? 24.658 1.971 -33.229 1.00 54.81 217 SER A C 1
ATOM 1774 O O . SER A 1 217 ? 24.567 1.258 -34.228 1.00 54.81 217 SER A O 1
ATOM 1776 N N . VAL A 1 218 ? 25.457 3.034 -33.172 1.00 57.94 218 VAL A N 1
ATOM 1777 C CA . VAL A 1 218 ? 26.526 3.212 -34.147 1.00 57.94 218 VAL A CA 1
ATOM 1778 C C . VAL A 1 218 ? 27.475 2.054 -33.873 1.00 57.94 218 VAL A C 1
ATOM 1780 O O . VAL A 1 218 ? 28.188 2.071 -32.874 1.00 57.94 218 VAL A O 1
ATOM 1783 N N . GLU A 1 219 ? 27.386 0.997 -34.677 1.00 62.44 219 GLU A N 1
ATOM 1784 C CA . GLU A 1 219 ? 28.432 -0.015 -34.758 1.00 62.44 219 GLU A CA 1
ATOM 1785 C C . GLU A 1 219 ? 29.673 0.742 -35.234 1.00 62.44 219 GLU A C 1
ATOM 1787 O O . GLU A 1 219 ? 29.767 1.153 -36.391 1.00 62.44 219 GLU A O 1
ATOM 1792 N N . GLU A 1 220 ? 30.553 1.090 -34.295 1.00 71.38 220 GLU A N 1
ATOM 1793 C CA . GLU A 1 220 ? 31.806 1.763 -34.604 1.00 71.38 220 GLU A CA 1
ATOM 1794 C C . GLU A 1 220 ? 32.710 0.730 -35.278 1.00 71.38 220 GLU A C 1
ATOM 1796 O O . GLU A 1 220 ? 33.363 -0.076 -34.624 1.00 71.38 220 GLU A O 1
ATOM 1801 N N . ILE A 1 221 ? 32.657 0.699 -36.609 1.00 80.19 221 ILE A N 1
ATOM 1802 C CA . ILE A 1 221 ? 33.511 -0.148 -37.436 1.00 80.19 221 ILE A CA 1
ATOM 1803 C C . ILE A 1 221 ? 34.879 0.529 -37.527 1.00 80.19 221 ILE A C 1
ATOM 1805 O O . ILE A 1 221 ? 34.993 1.661 -38.004 1.00 80.19 221 ILE A O 1
ATOM 1809 N N . PHE A 1 222 ? 35.921 -0.165 -37.076 1.00 85.12 222 PHE A N 1
ATOM 1810 C CA . PHE A 1 222 ? 37.303 0.303 -37.164 1.00 85.12 222 PHE A CA 1
ATOM 1811 C C . PHE A 1 222 ? 37.975 -0.265 -38.413 1.00 85.12 222 PHE A C 1
ATOM 1813 O O . PHE A 1 222 ? 37.700 -1.388 -38.813 1.00 85.12 222 PHE A O 1
ATOM 1820 N N . GLU A 1 223 ? 38.905 0.469 -39.018 1.00 90.81 223 GLU A N 1
ATOM 1821 C CA . GLU A 1 223 ? 39.616 0.012 -40.217 1.00 90.81 223 GLU A CA 1
ATOM 1822 C C . GLU A 1 223 ? 41.082 -0.301 -39.887 1.00 90.81 223 GLU A C 1
ATOM 1824 O O . GLU A 1 223 ? 41.802 0.525 -39.322 1.00 90.81 223 GLU A O 1
ATOM 1829 N N . CYS A 1 224 ? 41.563 -1.487 -40.272 1.00 93.06 224 CYS A N 1
ATOM 1830 C CA . CYS A 1 224 ? 42.984 -1.820 -40.169 1.00 93.06 224 CYS A CA 1
ATOM 1831 C C . CYS A 1 224 ? 43.822 -0.946 -41.112 1.00 93.06 224 CYS A C 1
ATOM 1833 O O . CYS A 1 224 ? 43.672 -1.016 -42.333 1.00 93.06 224 CYS A O 1
ATOM 1835 N N . GLU A 1 225 ? 44.821 -0.237 -40.590 1.00 92.50 225 GLU A N 1
ATOM 1836 C CA . GLU A 1 225 ? 45.654 0.658 -41.406 1.00 92.50 225 GLU A CA 1
ATOM 1837 C C . GLU A 1 225 ? 46.568 -0.064 -42.415 1.00 92.50 225 GLU A C 1
ATOM 1839 O O . GLU A 1 225 ? 47.120 0.566 -43.320 1.00 92.50 225 GLU A O 1
ATOM 1844 N N . ILE A 1 226 ? 46.712 -1.388 -42.290 1.00 94.06 226 ILE A N 1
ATOM 1845 C CA . ILE A 1 226 ? 47.571 -2.214 -43.150 1.00 94.06 226 ILE A CA 1
ATOM 1846 C C . ILE A 1 226 ? 46.775 -2.920 -44.240 1.00 94.06 226 ILE A C 1
ATOM 1848 O O . ILE A 1 226 ? 47.136 -2.831 -45.412 1.00 94.06 226 ILE A O 1
ATOM 1852 N N . CYS A 1 227 ? 45.720 -3.647 -43.867 1.00 93.19 227 CYS A N 1
ATOM 1853 C CA . CYS A 1 227 ? 44.949 -4.451 -44.816 1.00 93.19 227 CYS A CA 1
ATOM 1854 C C . CYS A 1 227 ? 43.608 -3.835 -45.206 1.00 93.19 227 CYS A C 1
ATOM 1856 O O . CYS A 1 227 ? 42.969 -4.386 -46.096 1.00 93.19 227 CYS A O 1
ATOM 1858 N N . ARG A 1 228 ? 43.205 -2.715 -44.585 1.00 91.25 228 ARG A N 1
ATOM 1859 C CA . ARG A 1 228 ? 41.943 -2.013 -44.872 1.00 91.25 228 ARG A CA 1
ATOM 1860 C C . ARG A 1 228 ? 40.699 -2.878 -44.642 1.00 91.25 228 ARG A C 1
ATOM 1862 O O . ARG A 1 228 ? 39.649 -2.625 -45.213 1.00 91.25 228 ARG A O 1
ATOM 1869 N N . ASN A 1 229 ? 40.843 -3.928 -43.831 1.00 89.75 229 ASN A N 1
ATOM 1870 C CA . ASN A 1 229 ? 39.709 -4.728 -43.394 1.00 89.75 229 ASN A CA 1
ATOM 1871 C C . ASN A 1 229 ? 38.998 -3.999 -42.262 1.00 89.75 229 ASN A C 1
ATOM 1873 O O . ASN A 1 229 ? 39.659 -3.484 -41.352 1.00 89.75 229 ASN A O 1
ATOM 1877 N N . ASP A 1 230 ? 37.677 -4.058 -42.322 1.00 88.81 230 ASP A N 1
ATOM 1878 C CA . ASP A 1 230 ? 36.781 -3.642 -41.260 1.00 88.81 230 ASP A CA 1
ATOM 1879 C C . ASP A 1 230 ? 36.921 -4.585 -40.058 1.00 88.81 230 ASP A C 1
ATOM 1881 O O . ASP A 1 230 ? 37.048 -5.805 -40.201 1.00 88.81 230 ASP A O 1
ATOM 1885 N N . ILE A 1 231 ? 36.950 -3.995 -38.870 1.00 84.00 231 ILE A N 1
ATOM 1886 C CA . ILE A 1 231 ? 37.082 -4.651 -37.577 1.00 84.00 231 ILE A CA 1
ATOM 1887 C C . ILE A 1 231 ? 35.890 -4.196 -36.746 1.00 84.00 231 ILE A C 1
ATOM 1889 O O . ILE A 1 231 ? 35.807 -3.041 -36.327 1.00 84.00 231 ILE A O 1
ATOM 1893 N N . GLU A 1 232 ? 34.955 -5.117 -36.546 1.00 79.00 232 GLU A N 1
ATOM 1894 C CA . GLU A 1 232 ? 33.707 -4.869 -35.820 1.00 79.00 232 GLU A CA 1
ATOM 1895 C C . GLU A 1 232 ? 33.889 -5.023 -34.299 1.00 79.00 232 GLU A C 1
ATOM 1897 O O . GLU A 1 232 ? 33.193 -4.374 -33.521 1.00 79.00 232 GLU A O 1
ATOM 1902 N N . ASP A 1 233 ? 34.843 -5.854 -33.860 1.00 80.38 233 ASP A N 1
ATOM 1903 C CA . ASP A 1 233 ? 35.129 -6.100 -32.443 1.00 80.38 233 ASP A CA 1
ATOM 1904 C C . ASP A 1 233 ? 36.414 -5.388 -31.997 1.00 80.38 233 ASP A C 1
ATOM 1906 O O . ASP A 1 233 ? 37.517 -5.670 -32.471 1.00 80.38 233 ASP A O 1
ATOM 1910 N N . TYR A 1 234 ? 36.289 -4.510 -31.000 1.00 80.19 234 TYR A N 1
ATOM 1911 C CA . TYR A 1 234 ? 37.420 -3.825 -30.378 1.00 80.19 234 TYR A CA 1
ATOM 1912 C C . TYR A 1 234 ? 38.465 -4.797 -29.798 1.00 80.19 234 TYR A C 1
ATOM 1914 O O . TYR A 1 234 ? 39.655 -4.485 -29.760 1.00 80.19 234 TYR A O 1
ATOM 1922 N N . ALA A 1 235 ? 38.063 -6.000 -29.373 1.00 80.19 235 ALA A N 1
ATOM 1923 C CA . ALA A 1 235 ? 38.985 -7.024 -28.881 1.00 80.19 235 ALA A CA 1
ATOM 1924 C C . ALA A 1 235 ? 39.893 -7.615 -29.981 1.00 80.19 235 ALA A C 1
ATOM 1926 O O . ALA A 1 235 ? 40.843 -8.343 -29.660 1.00 80.19 235 ALA A O 1
ATOM 1927 N N . GLU A 1 236 ? 39.614 -7.311 -31.254 1.00 81.69 236 GLU A N 1
ATOM 1928 C CA . GLU A 1 236 ? 40.407 -7.712 -32.417 1.00 81.69 236 GLU A CA 1
ATOM 1929 C C . GLU A 1 236 ? 41.363 -6.626 -32.944 1.00 81.69 236 GLU A C 1
ATOM 1931 O O . GLU A 1 236 ? 42.042 -6.827 -33.962 1.00 81.69 236 GLU A O 1
ATOM 1936 N N . LEU A 1 237 ? 41.456 -5.502 -32.222 1.00 86.75 237 LEU A N 1
ATOM 1937 C CA . LEU A 1 237 ? 42.369 -4.401 -32.507 1.00 86.75 237 LEU A CA 1
ATOM 1938 C C . LEU A 1 237 ? 43.682 -4.530 -31.732 1.00 86.75 237 LEU A C 1
ATOM 1940 O O . LEU A 1 237 ? 43.723 -4.540 -30.501 1.00 86.75 237 LEU A O 1
ATOM 1944 N N . GLY A 1 238 ? 44.786 -4.519 -32.468 1.00 88.69 238 GLY A N 1
ATOM 1945 C CA . GLY A 1 238 ? 46.100 -4.200 -31.936 1.00 88.69 238 GLY A CA 1
ATOM 1946 C C . GLY A 1 238 ? 46.441 -2.733 -32.178 1.00 88.69 238 GLY A C 1
ATOM 1947 O O . GLY A 1 238 ? 46.178 -2.196 -33.253 1.00 88.69 238 GLY A O 1
ATOM 1948 N N . THR A 1 239 ? 47.073 -2.095 -31.194 1.00 93.06 239 THR A N 1
ATOM 1949 C CA . THR A 1 239 ? 47.466 -0.683 -31.265 1.00 93.06 239 THR A CA 1
ATOM 1950 C C . THR A 1 239 ? 48.954 -0.496 -30.988 1.00 93.06 239 THR A C 1
ATOM 1952 O O . THR A 1 239 ? 49.582 -1.298 -30.291 1.00 93.06 239 THR A O 1
ATOM 1955 N N . CYS A 1 240 ? 49.553 0.553 -31.556 1.00 94.00 240 CYS A N 1
ATOM 1956 C CA . CYS A 1 240 ? 50.900 0.978 -31.166 1.00 94.00 240 CYS A CA 1
ATOM 1957 C C . CYS A 1 240 ? 50.864 1.994 -30.015 1.00 94.00 240 CYS A C 1
ATOM 1959 O O . CYS A 1 240 ? 49.909 2.755 -29.890 1.00 94.00 240 CYS A O 1
ATOM 1961 N N . ASP A 1 241 ? 51.951 2.088 -29.250 1.00 93.19 241 ASP A N 1
ATOM 1962 C CA . ASP A 1 241 ? 52.156 3.078 -28.180 1.00 93.19 241 ASP A CA 1
ATOM 1963 C C . ASP A 1 241 ? 52.574 4.478 -28.680 1.00 93.19 241 ASP A C 1
ATOM 1965 O O . ASP A 1 241 ? 52.870 5.375 -27.888 1.00 93.19 241 ASP A O 1
ATOM 1969 N N . GLY A 1 242 ? 52.608 4.678 -30.002 1.00 89.62 242 GLY A N 1
ATOM 1970 C CA . GLY A 1 242 ? 52.905 5.968 -30.613 1.00 89.62 242 GLY A CA 1
ATOM 1971 C C . GLY A 1 242 ? 51.800 7.006 -30.358 1.00 89.62 242 GLY A C 1
ATOM 1972 O O . GLY A 1 242 ? 50.651 6.642 -30.118 1.00 89.62 242 GLY A O 1
ATOM 1973 N N . PRO A 1 243 ? 52.099 8.311 -30.493 1.00 82.38 243 PRO A N 1
ATOM 1974 C CA . PRO A 1 243 ? 51.176 9.395 -30.134 1.00 82.38 243 PRO A CA 1
ATOM 1975 C C . PRO A 1 243 ? 49.867 9.413 -30.938 1.00 82.38 243 PRO A C 1
ATOM 1977 O O . PRO A 1 243 ? 48.886 9.987 -30.479 1.00 82.38 243 PRO A O 1
ATOM 1980 N N . ALA A 1 244 ? 49.854 8.802 -32.125 1.00 84.88 244 ALA A N 1
ATOM 1981 C CA . ALA A 1 244 ? 48.667 8.683 -32.968 1.00 84.88 244 ALA A CA 1
ATOM 1982 C C . ALA A 1 244 ? 47.872 7.381 -32.745 1.00 84.88 244 ALA A C 1
ATOM 1984 O O . ALA A 1 244 ? 46.746 7.298 -33.213 1.00 84.88 244 ALA A O 1
ATOM 1985 N N . GLY A 1 245 ? 48.422 6.388 -32.027 1.00 88.19 245 GLY A N 1
ATOM 1986 C CA . GLY A 1 245 ? 47.688 5.170 -31.658 1.00 88.19 245 GLY A CA 1
ATOM 1987 C C . GLY A 1 245 ? 47.158 4.350 -32.839 1.00 88.19 245 GLY A C 1
ATOM 1988 O O . GLY A 1 245 ? 45.992 3.975 -32.831 1.00 88.19 245 GLY A O 1
ATOM 1989 N N . HIS A 1 246 ? 47.996 4.081 -33.845 1.00 93.56 246 HIS A N 1
ATOM 1990 C CA . HIS A 1 246 ? 47.583 3.404 -35.082 1.00 93.56 246 HIS A CA 1
ATOM 1991 C C . HIS A 1 246 ? 46.937 2.037 -34.845 1.00 93.56 246 HIS A C 1
ATOM 1993 O O . HIS A 1 246 ? 47.399 1.275 -33.986 1.00 93.56 246 HIS A O 1
ATOM 1999 N N . LEU A 1 247 ? 45.906 1.740 -35.640 1.00 93.44 247 LEU A N 1
ATOM 2000 C CA . LEU A 1 247 ? 45.027 0.581 -35.479 1.00 93.44 247 LEU A CA 1
ATOM 2001 C C . LEU A 1 247 ? 45.343 -0.530 -36.486 1.00 93.44 247 LEU A C 1
ATOM 2003 O O . LEU A 1 247 ? 45.453 -0.309 -37.695 1.00 93.44 247 LEU A O 1
ATOM 2007 N N . PHE A 1 248 ? 45.439 -1.762 -35.993 1.00 94.12 248 PHE A N 1
ATOM 2008 C CA . PHE A 1 248 ? 45.760 -2.939 -36.793 1.00 94.12 248 PHE A CA 1
ATOM 2009 C C . PHE A 1 248 ? 44.847 -4.105 -36.431 1.00 94.12 248 PHE A C 1
ATOM 2011 O O . PHE A 1 248 ? 44.570 -4.329 -35.258 1.00 94.12 248 PHE A O 1
ATOM 2018 N N . CYS A 1 249 ? 44.456 -4.919 -37.412 1.00 93.19 249 CYS A N 1
ATOM 2019 C CA . CYS A 1 249 ? 43.827 -6.199 -37.105 1.00 93.19 249 CYS A CA 1
ATOM 2020 C C . CYS A 1 249 ? 44.848 -7.168 -36.493 1.00 93.19 249 CYS A C 1
ATOM 2022 O O . CYS A 1 249 ? 46.042 -7.158 -36.828 1.00 93.19 249 CYS A O 1
A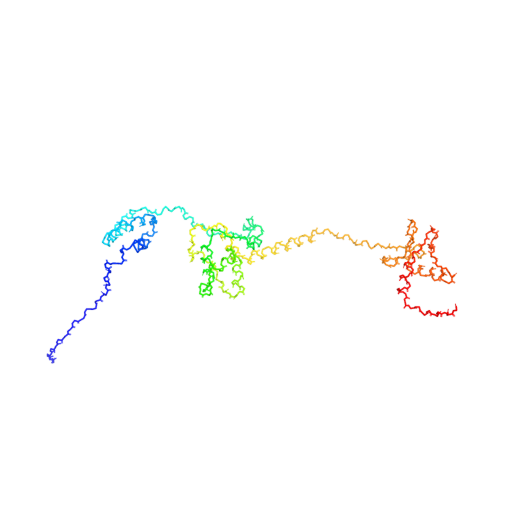TOM 2024 N N . ASN A 1 250 ? 44.352 -8.064 -35.647 1.00 91.94 250 ASN A N 1
ATOM 2025 C CA . ASN A 1 250 ? 45.133 -9.117 -35.004 1.00 91.94 250 ASN A CA 1
ATOM 2026 C C . ASN A 1 250 ? 45.986 -9.950 -35.975 1.00 91.94 250 ASN A C 1
ATOM 2028 O O . ASN A 1 250 ? 47.105 -10.333 -35.636 1.00 91.94 250 ASN A O 1
ATOM 2032 N N . ASP A 1 251 ? 45.512 -10.192 -37.198 1.00 91.25 251 ASP A N 1
ATOM 2033 C CA . ASP A 1 251 ? 46.263 -10.941 -38.210 1.00 91.25 251 ASP A CA 1
ATOM 2034 C C . ASP A 1 251 ? 47.492 -10.184 -38.726 1.00 91.25 251 ASP A C 1
ATOM 2036 O O . ASP A 1 251 ? 48.559 -10.778 -38.907 1.00 91.25 251 ASP A O 1
ATOM 2040 N N . CYS A 1 252 ? 47.374 -8.873 -38.948 1.00 93.44 252 CYS A N 1
ATOM 2041 C CA . CYS A 1 252 ? 48.503 -8.036 -39.350 1.00 93.44 252 CYS A CA 1
ATOM 2042 C C . CYS A 1 252 ? 49.549 -7.965 -38.235 1.00 93.44 252 CYS A C 1
ATOM 2044 O O . CYS A 1 252 ? 50.743 -8.132 -38.501 1.00 93.44 252 CYS A O 1
ATOM 2046 N N . VAL A 1 253 ? 49.105 -7.794 -36.986 1.00 93.06 253 VAL A N 1
ATOM 2047 C CA . VAL A 1 253 ? 49.996 -7.794 -35.819 1.00 93.06 253 VAL A CA 1
ATOM 2048 C C . VAL A 1 253 ? 50.684 -9.150 -35.653 1.00 93.06 253 VAL A C 1
ATOM 2050 O O . VAL A 1 253 ? 51.901 -9.194 -35.476 1.00 93.06 253 VAL A O 1
ATOM 2053 N N . ARG A 1 254 ? 49.945 -10.258 -35.790 1.00 91.12 254 ARG A N 1
ATOM 2054 C CA . ARG A 1 254 ? 50.483 -11.622 -35.691 1.00 91.12 254 ARG A CA 1
ATOM 2055 C C . ARG A 1 254 ? 51.560 -11.887 -36.743 1.00 91.12 254 ARG A C 1
ATOM 2057 O O . ARG A 1 254 ? 52.663 -12.283 -36.382 1.00 91.12 254 ARG A O 1
ATOM 2064 N N . ARG A 1 255 ? 51.288 -11.603 -38.021 1.00 91.25 255 ARG A N 1
ATOM 2065 C CA . ARG A 1 255 ? 52.274 -11.789 -39.106 1.00 91.25 255 ARG A CA 1
ATOM 2066 C C . ARG A 1 255 ? 53.533 -10.953 -38.883 1.00 91.25 255 ARG A C 1
ATOM 2068 O O . ARG A 1 255 ? 54.641 -11.439 -39.086 1.00 91.25 255 ARG A O 1
ATOM 2075 N N . SER A 1 256 ? 53.373 -9.703 -38.444 1.00 91.69 256 SER A N 1
ATOM 2076 C CA . SER A 1 256 ? 54.507 -8.833 -38.110 1.00 91.69 256 SER A CA 1
ATOM 2077 C C . SER A 1 256 ? 55.351 -9.422 -36.973 1.00 91.69 256 SER A C 1
ATOM 2079 O O . SER A 1 256 ? 56.579 -9.468 -37.066 1.00 91.69 256 SER A O 1
ATOM 2081 N N . ALA A 1 257 ? 54.699 -9.950 -35.933 1.00 90.94 257 ALA A N 1
ATOM 2082 C CA . ALA A 1 257 ? 55.379 -10.598 -34.820 1.00 90.94 257 ALA A CA 1
ATOM 2083 C C . ALA A 1 257 ? 56.136 -11.863 -35.251 1.00 90.94 257 ALA A C 1
ATOM 2085 O O . ALA A 1 257 ? 57.296 -12.024 -34.882 1.00 90.94 257 ALA A O 1
ATOM 2086 N N . GLU A 1 258 ? 55.530 -12.723 -36.072 1.00 89.38 258 GLU A N 1
ATOM 2087 C CA . GLU A 1 258 ? 56.169 -13.928 -36.624 1.00 89.38 258 GLU A CA 1
ATOM 2088 C C . GLU A 1 258 ? 57.441 -13.601 -37.416 1.00 89.38 258 GLU A C 1
ATOM 2090 O O . GLU A 1 258 ? 58.478 -14.234 -37.208 1.00 89.38 258 GLU A O 1
ATOM 2095 N N . ILE A 1 259 ? 57.389 -12.577 -38.277 1.00 89.56 259 ILE A N 1
ATOM 2096 C CA . ILE A 1 259 ? 58.556 -12.099 -39.031 1.00 89.56 259 ILE A CA 1
ATOM 2097 C C . ILE A 1 259 ? 59.647 -11.629 -38.065 1.00 89.56 259 ILE A C 1
ATOM 2099 O O . ILE A 1 259 ? 60.807 -12.017 -38.204 1.00 89.56 259 ILE A O 1
ATOM 2103 N N . LYS A 1 260 ? 59.285 -10.843 -37.045 1.00 90.25 260 LYS A N 1
ATOM 2104 C CA . LYS A 1 260 ? 60.250 -10.341 -36.059 1.00 90.25 260 LYS A CA 1
ATOM 2105 C C . LYS A 1 260 ? 60.876 -11.457 -35.231 1.00 90.25 260 LYS A C 1
ATOM 2107 O O . LYS A 1 260 ? 62.084 -11.424 -35.008 1.00 90.25 260 LYS A O 1
ATOM 2112 N N . PHE A 1 261 ? 60.106 -12.470 -34.847 1.00 89.31 261 PHE A N 1
ATOM 2113 C CA . PHE A 1 261 ? 60.645 -13.649 -34.175 1.00 89.31 261 PHE A CA 1
ATOM 2114 C C . PHE A 1 261 ? 61.604 -14.437 -35.073 1.00 89.31 261 PHE A C 1
ATOM 2116 O O . PHE A 1 261 ? 62.663 -14.850 -34.602 1.00 89.31 261 PHE A O 1
ATOM 2123 N N . ALA A 1 262 ? 61.283 -14.609 -36.360 1.00 87.44 262 ALA A N 1
ATOM 2124 C CA . ALA A 1 262 ? 62.164 -15.279 -37.318 1.00 87.44 262 ALA A CA 1
ATOM 2125 C C . ALA A 1 262 ? 63.498 -14.532 -37.518 1.00 87.44 262 ALA A C 1
ATOM 2127 O O . ALA A 1 262 ? 64.535 -15.159 -37.726 1.00 87.44 262 ALA A O 1
ATOM 2128 N N . GLU A 1 263 ? 63.486 -13.204 -37.395 1.00 91.12 263 GLU A N 1
ATOM 2129 C CA . GLU A 1 263 ? 64.676 -12.342 -37.421 1.00 91.12 263 GLU A CA 1
ATOM 2130 C C . GLU A 1 263 ? 65.457 -12.325 -36.088 1.00 91.12 263 GLU A C 1
ATOM 2132 O O . GLU A 1 263 ? 66.487 -11.659 -35.986 1.00 91.12 263 GLU A O 1
ATOM 2137 N N . GLY A 1 264 ? 64.991 -13.034 -35.051 1.00 87.06 264 GLY A N 1
ATOM 2138 C CA . GLY A 1 264 ? 65.578 -13.003 -33.705 1.00 87.06 264 GLY A CA 1
ATOM 2139 C C . GLY A 1 264 ? 65.302 -11.705 -32.933 1.00 87.06 264 GLY A C 1
ATOM 2140 O O . GLY A 1 264 ? 65.965 -11.424 -31.933 1.00 87.06 264 GLY A O 1
ATOM 2141 N N . GLY A 1 265 ? 64.345 -10.898 -33.395 1.00 85.88 265 GLY A N 1
ATOM 2142 C CA . GLY A 1 265 ? 63.933 -9.650 -32.768 1.00 85.88 265 GLY A CA 1
ATOM 2143 C C . GLY A 1 265 ? 62.999 -9.867 -31.577 1.00 85.88 265 GLY A C 1
ATOM 2144 O O . GLY A 1 265 ? 62.128 -10.733 -31.592 1.00 85.88 265 GLY A O 1
ATOM 2145 N N . ILE A 1 266 ? 63.167 -9.035 -30.547 1.00 85.62 266 ILE A N 1
ATOM 2146 C CA . ILE A 1 266 ? 62.331 -9.025 -29.329 1.00 85.62 266 ILE A CA 1
ATOM 2147 C C . ILE A 1 266 ? 61.520 -7.730 -29.172 1.00 85.62 266 ILE A C 1
ATOM 2149 O O . ILE A 1 266 ? 60.836 -7.538 -28.168 1.00 85.62 266 ILE A O 1
ATOM 2153 N N . THR A 1 267 ? 61.617 -6.825 -30.147 1.00 90.38 267 THR A N 1
ATOM 2154 C CA . THR A 1 267 ? 60.889 -5.556 -30.197 1.00 90.38 267 THR A CA 1
ATOM 2155 C C . THR A 1 267 ? 60.013 -5.511 -31.443 1.00 90.38 267 THR A C 1
ATOM 2157 O O . THR A 1 267 ? 60.417 -5.941 -32.525 1.00 90.38 267 THR A O 1
ATOM 2160 N N . PHE A 1 268 ? 58.802 -4.979 -31.287 1.00 93.06 268 PHE A N 1
ATOM 2161 C CA . PHE A 1 268 ? 57.779 -4.973 -32.330 1.00 93.06 268 PHE A CA 1
ATOM 2162 C C . PHE A 1 268 ? 57.488 -3.526 -32.719 1.00 93.06 268 PHE A C 1
ATOM 2164 O O . PHE A 1 268 ? 56.706 -2.873 -32.036 1.00 93.06 268 PHE A O 1
ATOM 2171 N N . PRO A 1 269 ? 58.152 -2.963 -33.740 1.00 93.06 269 PRO A N 1
ATOM 2172 C CA . PRO A 1 269 ? 57.860 -1.604 -34.179 1.00 93.06 269 PRO A CA 1
ATOM 2173 C C . PRO A 1 269 ? 56.439 -1.510 -34.750 1.00 93.06 269 PRO A C 1
ATOM 2175 O O . PRO A 1 269 ? 55.893 -2.486 -35.268 1.00 93.06 269 PRO A O 1
ATOM 2178 N N . CYS A 1 270 ? 55.849 -0.319 -34.675 1.00 95.12 270 CYS A N 1
ATOM 2179 C CA . CYS A 1 270 ? 54.590 -0.001 -35.339 1.00 95.12 270 CYS A CA 1
ATOM 2180 C C . CYS A 1 270 ? 54.663 -0.342 -36.839 1.00 95.12 270 CYS A C 1
ATOM 2182 O O . CYS A 1 270 ? 55.645 0.001 -37.499 1.00 95.12 270 CYS A O 1
ATOM 2184 N N . LEU A 1 271 ? 53.621 -0.975 -37.395 1.00 93.06 271 LEU A N 1
ATOM 2185 C CA . LEU A 1 271 ? 53.649 -1.493 -38.772 1.00 93.06 271 LEU A CA 1
ATOM 2186 C C . LEU A 1 271 ? 53.711 -0.386 -39.835 1.00 93.06 271 LEU A C 1
ATOM 2188 O O . LEU A 1 271 ? 54.161 -0.643 -40.948 1.00 93.06 271 LEU A O 1
ATOM 2192 N N . ILE A 1 272 ? 53.315 0.841 -39.490 1.00 91.88 272 ILE A N 1
ATOM 2193 C CA . ILE A 1 272 ? 53.462 2.012 -40.365 1.00 91.88 272 ILE A CA 1
ATOM 2194 C C . ILE A 1 272 ? 54.689 2.875 -40.025 1.00 91.88 272 ILE A C 1
ATOM 2196 O O . ILE A 1 272 ? 54.845 3.974 -40.548 1.00 91.88 272 ILE A O 1
ATOM 2200 N N . ASN A 1 273 ? 55.575 2.388 -39.150 1.00 88.44 273 ASN A N 1
ATOM 2201 C CA . ASN A 1 273 ? 56.833 3.036 -38.771 1.00 88.44 273 ASN A CA 1
ATOM 2202 C C . ASN A 1 273 ? 56.682 4.448 -38.180 1.00 88.44 273 ASN A C 1
ATOM 2204 O O . ASN A 1 273 ? 57.530 5.313 -38.392 1.00 88.44 273 ASN A O 1
ATOM 2208 N N . CYS A 1 274 ? 55.650 4.684 -37.366 1.00 92.06 274 CYS A N 1
ATOM 2209 C CA . CYS A 1 274 ? 55.439 5.978 -36.706 1.00 92.06 274 CYS A CA 1
ATOM 2210 C C . CYS A 1 274 ? 56.431 6.294 -35.563 1.00 92.06 274 CYS A C 1
ATOM 2212 O O . CYS A 1 274 ? 56.205 7.221 -34.789 1.00 92.06 274 CYS A O 1
ATOM 2214 N N . GLY A 1 275 ? 57.479 5.484 -35.389 1.00 88.81 275 GLY A N 1
ATOM 2215 C CA . GLY A 1 275 ? 58.441 5.580 -34.286 1.00 88.81 275 GLY A CA 1
ATOM 2216 C C . GLY A 1 275 ? 57.989 4.948 -32.962 1.00 88.81 275 GLY A C 1
ATOM 2217 O O . GLY A 1 275 ? 58.810 4.833 -32.056 1.00 88.81 275 GLY A O 1
ATOM 2218 N N . GLY A 1 276 ? 56.727 4.519 -32.857 1.00 92.31 276 GLY A N 1
ATOM 2219 C CA . GLY A 1 276 ? 56.209 3.743 -31.724 1.00 92.31 276 GLY A CA 1
ATOM 2220 C C . GLY A 1 276 ? 56.392 2.233 -31.897 1.00 92.31 276 GLY A C 1
ATOM 2221 O O . GLY A 1 276 ? 56.790 1.751 -32.962 1.00 92.31 276 GLY A O 1
ATOM 2222 N N . TYR A 1 277 ? 56.043 1.485 -30.859 1.00 94.44 277 TYR A N 1
ATOM 2223 C CA . TYR A 1 277 ? 56.094 0.033 -30.766 1.00 94.44 277 TYR A CA 1
ATOM 2224 C C . TYR A 1 277 ? 54.713 -0.539 -30.446 1.00 94.44 277 TYR A C 1
ATOM 2226 O O . TYR A 1 277 ? 53.865 0.104 -29.836 1.00 94.44 277 TYR A O 1
ATOM 2234 N N . ILE A 1 278 ? 54.473 -1.776 -30.861 1.00 94.06 278 ILE A N 1
ATOM 2235 C CA . ILE A 1 278 ? 53.332 -2.553 -30.394 1.00 94.06 278 ILE A CA 1
ATOM 2236 C C . ILE A 1 278 ? 53.694 -3.127 -29.022 1.00 94.06 278 ILE A C 1
ATOM 2238 O O . ILE A 1 278 ? 54.706 -3.832 -28.910 1.00 94.06 278 ILE A O 1
ATOM 2242 N N . PRO A 1 279 ? 52.892 -2.853 -27.977 1.00 93.19 279 PRO A N 1
ATOM 2243 C CA . PRO A 1 279 ? 53.138 -3.381 -26.647 1.00 93.19 279 PRO A CA 1
ATOM 2244 C C . PRO A 1 279 ? 53.239 -4.906 -26.644 1.00 93.19 279 PRO A C 1
ATOM 2246 O O . PRO A 1 279 ? 52.407 -5.611 -27.215 1.00 93.19 279 PRO A O 1
ATOM 2249 N N . LEU A 1 280 ? 54.227 -5.429 -25.915 1.00 89.19 280 LEU A N 1
ATOM 2250 C CA . LEU A 1 280 ? 54.455 -6.871 -25.798 1.00 89.19 280 LEU A CA 1
ATOM 2251 C C . LEU A 1 280 ? 53.226 -7.622 -25.258 1.00 89.19 280 LEU A C 1
ATOM 2253 O O . LEU A 1 280 ? 53.043 -8.789 -25.587 1.00 89.19 280 LEU A O 1
ATOM 2257 N N . GLN A 1 281 ? 52.388 -6.968 -24.448 1.00 89.12 281 GLN A N 1
ATOM 2258 C CA . GLN A 1 281 ? 51.158 -7.568 -23.932 1.00 89.12 281 GLN A CA 1
ATOM 2259 C C . GLN A 1 281 ? 50.192 -7.944 -25.061 1.00 89.12 281 GLN A C 1
ATOM 2261 O O . GLN A 1 281 ? 49.711 -9.068 -25.080 1.00 89.12 281 GLN A O 1
ATOM 2266 N N . ILE A 1 282 ? 50.013 -7.066 -26.055 1.00 89.12 282 ILE A N 1
ATOM 2267 C CA . ILE A 1 282 ? 49.170 -7.341 -27.227 1.00 89.12 282 ILE A CA 1
ATOM 2268 C C . ILE A 1 282 ? 49.714 -8.558 -27.984 1.00 89.12 282 ILE A C 1
ATOM 2270 O O . ILE A 1 282 ? 48.963 -9.456 -28.346 1.00 89.12 282 ILE A O 1
ATOM 2274 N N . ILE A 1 283 ? 51.037 -8.648 -28.159 1.00 89.44 283 ILE A N 1
ATOM 2275 C CA . ILE A 1 283 ? 51.673 -9.800 -28.816 1.00 89.44 283 ILE A CA 1
ATOM 2276 C C . ILE A 1 283 ? 51.462 -11.097 -28.022 1.00 89.44 283 ILE A C 1
ATOM 2278 O O . ILE A 1 283 ? 51.159 -12.131 -28.613 1.00 89.44 283 ILE A O 1
ATOM 2282 N N . LYS A 1 284 ? 51.598 -11.061 -26.692 1.00 87.00 284 LYS A N 1
ATOM 2283 C CA . LYS A 1 284 ? 51.369 -12.230 -25.826 1.00 87.00 284 LYS A CA 1
ATOM 2284 C C . LYS A 1 284 ? 49.923 -12.706 -25.894 1.00 87.00 284 LYS A C 1
ATOM 2286 O O . LYS A 1 284 ? 49.698 -13.884 -26.156 1.00 87.00 284 LYS A O 1
ATOM 2291 N N . ASP A 1 285 ? 48.972 -11.789 -25.754 1.00 86.69 285 ASP A N 1
ATOM 2292 C CA . ASP A 1 285 ? 47.543 -12.100 -25.794 1.00 86.69 285 ASP A CA 1
ATOM 2293 C C . ASP A 1 285 ? 47.154 -12.733 -27.143 1.00 86.69 285 ASP A C 1
ATOM 2295 O O . ASP A 1 285 ? 46.362 -13.675 -27.197 1.00 86.69 285 ASP A O 1
ATOM 2299 N N . LEU A 1 286 ? 47.766 -12.279 -28.244 1.00 85.00 286 LEU A N 1
ATOM 2300 C CA . LEU A 1 286 ? 47.561 -12.851 -29.579 1.00 85.00 286 LEU A CA 1
ATOM 2301 C C . LEU A 1 286 ? 48.103 -14.269 -29.741 1.00 85.00 286 LEU A C 1
ATOM 2303 O O . LEU A 1 286 ? 47.501 -15.076 -30.456 1.00 85.00 286 LEU A O 1
ATOM 2307 N N . LEU A 1 287 ? 49.242 -14.565 -29.115 1.00 78.81 287 LEU A N 1
ATOM 2308 C CA . LEU A 1 287 ? 49.861 -15.888 -29.153 1.00 78.81 287 LEU A CA 1
ATOM 2309 C C . LEU A 1 287 ? 49.103 -16.884 -28.269 1.00 78.81 287 LEU A C 1
ATOM 2311 O O . LEU A 1 287 ? 48.922 -18.032 -28.669 1.00 78.81 287 LEU A O 1
ATOM 2315 N N . GLU A 1 288 ? 48.608 -16.443 -27.111 1.00 78.62 288 GLU A N 1
ATOM 2316 C CA . GLU A 1 288 ? 47.813 -17.272 -26.197 1.00 78.62 288 GLU A CA 1
ATOM 2317 C C . GLU A 1 288 ? 46.454 -17.657 -26.802 1.00 78.62 288 GLU A C 1
ATOM 2319 O O . GLU A 1 288 ? 46.020 -18.803 -26.676 1.00 78.62 288 GLU A O 1
ATOM 2324 N N . ARG A 1 289 ? 45.813 -16.742 -27.543 1.00 68.62 289 ARG A N 1
ATOM 2325 C CA . ARG A 1 289 ? 44.549 -17.006 -28.260 1.00 68.62 289 ARG A CA 1
ATOM 2326 C C . ARG A 1 289 ? 44.717 -17.903 -29.493 1.00 68.62 289 ARG A C 1
ATOM 2328 O O . ARG A 1 289 ? 43.750 -18.502 -29.952 1.00 68.62 289 ARG A O 1
ATOM 2335 N N . GLY A 1 290 ? 45.931 -18.006 -30.034 1.00 57.06 290 GLY A N 1
ATOM 2336 C CA . GLY A 1 290 ? 46.255 -18.749 -31.253 1.00 57.06 290 GLY A CA 1
ATOM 2337 C C . GLY A 1 290 ? 46.851 -20.137 -31.019 1.00 57.06 290 GLY A C 1
ATOM 2338 O O . GLY A 1 290 ? 47.638 -20.581 -31.852 1.00 57.06 290 GLY A O 1
ATOM 2339 N N . ALA A 1 291 ? 46.543 -20.811 -29.902 1.00 46.97 291 ALA A N 1
ATOM 2340 C CA . ALA A 1 291 ? 47.127 -22.097 -29.502 1.00 46.97 291 ALA A CA 1
ATOM 2341 C C . ALA A 1 291 ? 46.753 -23.288 -30.424 1.00 46.97 291 ALA A C 1
ATOM 2343 O O . ALA A 1 291 ? 46.133 -24.263 -30.011 1.00 46.97 291 ALA A O 1
ATOM 2344 N N . SER A 1 292 ? 47.209 -23.246 -31.676 1.00 43.47 292 SER A N 1
ATOM 2345 C CA . SER A 1 292 ? 47.537 -24.410 -32.498 1.00 43.47 292 SER A CA 1
ATOM 2346 C C . SER A 1 292 ? 48.918 -24.217 -33.137 1.00 43.47 292 SER A C 1
ATOM 2348 O O . SER A 1 292 ? 49.099 -24.350 -34.347 1.00 43.47 292 SER A O 1
ATOM 2350 N N . TRP A 1 293 ? 49.924 -23.882 -32.333 1.00 44.62 293 TRP A N 1
ATOM 2351 C CA . TRP A 1 293 ? 51.306 -23.961 -32.790 1.00 44.62 293 TRP A CA 1
ATOM 2352 C C . TRP A 1 293 ? 51.857 -25.356 -32.500 1.00 44.62 293 TRP A C 1
ATOM 2354 O O . TRP A 1 293 ? 52.176 -25.699 -31.362 1.00 44.62 293 TRP A O 1
ATOM 2364 N N . ASN A 1 294 ? 52.024 -26.143 -33.567 1.00 42.75 294 ASN A N 1
ATOM 2365 C CA . ASN A 1 294 ? 53.072 -27.155 -33.648 1.00 42.75 294 ASN A CA 1
ATOM 2366 C C . ASN A 1 294 ? 54.422 -26.429 -33.563 1.00 42.75 294 ASN A C 1
ATOM 2368 O O . ASN A 1 294 ? 55.069 -26.172 -34.578 1.00 42.75 294 ASN A O 1
ATOM 2372 N N . VAL A 1 295 ? 54.846 -26.058 -32.354 1.00 41.19 295 VAL A N 1
ATOM 2373 C CA . VAL A 1 295 ? 56.214 -25.592 -32.153 1.00 41.19 295 VAL A CA 1
ATOM 2374 C C . VAL A 1 295 ? 57.106 -26.824 -32.153 1.00 41.19 295 VAL A C 1
ATOM 2376 O O . VAL A 1 295 ? 57.272 -27.517 -31.149 1.00 41.19 295 VAL A O 1
ATOM 2379 N N . CYS A 1 296 ? 57.714 -27.080 -33.308 1.00 35.88 296 CYS A N 1
ATOM 2380 C CA . CYS A 1 296 ? 59.002 -27.746 -33.364 1.00 35.88 296 CYS A CA 1
ATOM 2381 C C . CYS A 1 296 ? 60.007 -26.801 -32.683 1.00 35.88 296 CYS A C 1
ATOM 2383 O O . CYS A 1 296 ? 60.666 -25.991 -33.331 1.00 35.88 296 CYS A O 1
ATOM 2385 N N . LEU A 1 297 ? 60.059 -26.843 -31.347 1.00 36.22 297 LEU A N 1
ATOM 2386 C CA . LEU A 1 297 ? 61.130 -26.237 -30.566 1.00 36.22 297 LEU A CA 1
ATOM 2387 C C . LEU A 1 297 ? 62.396 -27.027 -30.892 1.00 36.22 297 LEU A C 1
ATOM 2389 O O . LEU A 1 297 ? 62.673 -28.072 -30.298 1.00 36.22 297 LEU A O 1
ATOM 2393 N N . ILE A 1 298 ? 63.159 -26.540 -31.868 1.00 36.53 298 ILE A N 1
ATOM 2394 C CA . ILE A 1 298 ? 64.539 -26.963 -32.060 1.00 36.53 298 ILE A CA 1
ATOM 2395 C C . ILE A 1 298 ? 65.294 -26.521 -30.807 1.00 36.53 298 ILE A C 1
ATOM 2397 O O . ILE A 1 298 ? 65.631 -25.354 -30.635 1.00 36.53 298 ILE A O 1
ATOM 2401 N N . LYS A 1 299 ? 65.550 -27.486 -29.920 1.00 36.09 299 LYS A N 1
ATOM 2402 C CA . LYS A 1 299 ? 66.662 -27.413 -28.977 1.00 36.09 299 LYS A CA 1
ATOM 2403 C C . LYS A 1 299 ? 67.936 -27.149 -29.775 1.00 36.09 299 LYS A C 1
ATOM 2405 O O . LYS A 1 299 ? 68.351 -28.028 -30.533 1.00 36.09 299 LYS A O 1
ATOM 2410 N N . ARG A 1 300 ? 68.569 -26.005 -29.541 1.00 33.38 300 ARG A N 1
ATOM 2411 C CA . ARG A 1 300 ? 70.024 -25.858 -29.433 1.00 33.38 300 ARG A CA 1
ATOM 2412 C C . ARG A 1 300 ? 70.354 -24.568 -28.709 1.00 33.38 300 ARG A C 1
ATOM 2414 O O . ARG A 1 300 ? 69.768 -23.535 -29.083 1.00 33.38 300 ARG A O 1
#

Foldseek 3Di:
DDDDDDDDDDDDDDDDPPPPPDQPQLQDLVSQLVVCCVLVVFADSVQSSVVSVVQRGPVSSVVVSVCCVVVVPGHGPPCPDPPPVPQPDDDLVVLCVVPVCVVPVLVDQDQDDDQLQVLLQQCCQFFPCCVVVDDVNVLCVVSSNRSLVSVVVCVVVVTHTDQDDPVVTDGDPDHDPVNSSSSVCNNCVVVNVVVVVVVVVVVVVVCVVPPDPDDPPPQPWDAAPPPRDTDSDPLQWFFWPAPVTHTHGLVVQQVQVVVCVVVVHPWAADPVRSVTTGDVVSVVVSVVVVPPDPPPPPDD

Sequence (300 aa):
MSLNRLSMRHKEKENVKTNPISRSQFDDVESKLSLLSIVLSDAQPEYLMKQSQRISSQEELLTFISQSLESHNYPKLELEDTKIMEQFECTVEEFLMGIPDPVKEFSDSYIRTGYEENAEIYLKSRYQNLALCMDIKELLMTHKYNLTNVCQQLDSLGMKANPYNLDLVQLHHSPSVFFHQEVWYIEHKEEVLNFLKSAIEAARVEAELNRPPTPPSVEEIFECEICRNDIEDYAELGTCDGPAGHLFCNDCVRRSAEIKFAEGGITFPCLINCGGYIPLQIIKDLLERGASWNVCLIKR

Organism: NCBI:txid1464854

Secondary structure (DSSP, 8-state):
----------------------TTSS-SHHHHHHHHHHHTTTB-HHHHHHHHHH--SHHHHHHHHHHHHHH--S-BPP-------------HHHHHHH-S-HHHHHH--PPP-S-HHHHHHHHHHHBTTHHHHS-HHHHHHHTTT-HHHHHHHHHHTT--BPPP-GGG----SS--HHHHHHHHHHHTHHHHHHHHHHHHHHHHHHHHHTPPPPPPP----EE-TTT--EE--GGGEEE-SSTT--EEEHHHHHHHHHHHHHTT----B-TT--S-B--HHHHHHHHHHT----------

InterPro domains:
  IPR013083 Zinc finger, RING/FYVE/PHD-type [G3DSA:3.30.40.10] (219-300)